Protein AF-A0A2G5TVD7-F1 (afdb_monomer)

Mean predicted aligned error: 12.91 Å

InterPro domains:
  IPR035940 CAP superfamily [G3DSA:3.40.33.10] (16-230)
  IPR035940 CAP superfamily [SSF55797] (19-91)

Organism: NCBI:txid1611254

Structure (mmCIF, N/CA/C/O backbone):
data_AF-A0A2G5TVD7-F1
#
_entry.id   AF-A0A2G5TVD7-F1
#
loop_
_atom_site.group_PDB
_atom_site.id
_atom_site.type_symbol
_atom_site.label_atom_id
_atom_site.label_alt_id
_atom_site.label_comp_id
_atom_site.label_asym_id
_atom_site.label_entity_id
_atom_site.label_seq_id
_atom_site.pdbx_PDB_ins_code
_atom_site.Cartn_x
_atom_site.Cartn_y
_atom_site.Cartn_z
_atom_site.occupancy
_atom_site.B_iso_or_equiv
_atom_site.auth_seq_id
_atom_site.auth_comp_id
_atom_site.auth_asym_id
_atom_site.auth_atom_id
_atom_site.pdbx_PDB_model_num
ATOM 1 N N . MET A 1 1 ? -42.662 20.970 8.220 1.00 33.78 1 MET A N 1
ATOM 2 C CA . MET A 1 1 ? -41.350 21.558 8.566 1.00 33.78 1 MET A CA 1
ATOM 3 C C . MET A 1 1 ? -40.420 21.329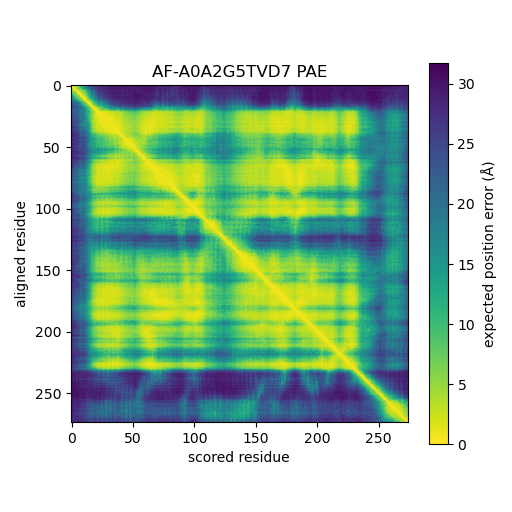 7.380 1.00 33.78 1 MET A C 1
ATOM 5 O O . MET A 1 1 ? -40.056 20.192 7.122 1.00 33.78 1 MET A O 1
ATOM 9 N N . ARG A 1 2 ? -40.169 22.361 6.564 1.00 29.70 2 ARG A N 1
ATOM 10 C CA . ARG A 1 2 ? -39.278 22.286 5.393 1.00 29.70 2 ARG A CA 1
ATOM 11 C C . ARG A 1 2 ? -37.850 22.523 5.874 1.00 29.70 2 ARG A C 1
ATOM 13 O O . ARG A 1 2 ? -37.551 23.614 6.343 1.00 29.70 2 ARG A O 1
ATOM 20 N N . ILE A 1 3 ? -37.000 21.508 5.783 1.00 30.31 3 ILE A N 1
ATOM 21 C CA . ILE A 1 3 ? -35.569 21.642 6.057 1.00 30.31 3 ILE A CA 1
ATOM 22 C C . ILE A 1 3 ? -34.947 22.283 4.812 1.00 30.31 3 ILE A C 1
ATOM 24 O O . ILE A 1 3 ? -35.007 21.719 3.720 1.00 30.31 3 ILE A O 1
ATOM 28 N N . HIS A 1 4 ? -34.442 23.508 4.954 1.00 24.72 4 HIS A N 1
ATOM 29 C CA . HIS A 1 4 ? -33.772 24.231 3.876 1.00 24.72 4 HIS A CA 1
ATOM 30 C C . HIS A 1 4 ? -32.417 23.573 3.543 1.00 24.72 4 HIS A C 1
ATOM 32 O O . HIS A 1 4 ? -31.628 23.337 4.459 1.00 24.72 4 HIS A O 1
ATOM 38 N N . PRO A 1 5 ? -32.089 23.359 2.255 1.00 32.50 5 PRO A N 1
ATOM 39 C CA . PRO A 1 5 ? -30.833 22.735 1.816 1.00 32.50 5 PRO A CA 1
ATOM 40 C C . PRO A 1 5 ? -29.574 23.596 2.047 1.00 32.50 5 PRO A C 1
ATOM 42 O O . PRO A 1 5 ? -28.478 23.187 1.683 1.00 32.50 5 PRO A O 1
ATOM 45 N N . LEU A 1 6 ? -29.697 24.767 2.681 1.00 25.88 6 LEU A N 1
ATOM 46 C CA . LEU A 1 6 ? -28.565 25.644 2.993 1.00 25.88 6 LEU A CA 1
ATOM 47 C C . LEU A 1 6 ? -27.854 25.294 4.316 1.00 25.88 6 LEU A C 1
ATOM 49 O O . LEU A 1 6 ? -26.765 25.798 4.569 1.00 25.88 6 LEU A O 1
ATOM 53 N N . LEU A 1 7 ? -28.438 24.431 5.159 1.00 25.27 7 LEU A N 1
ATOM 54 C CA . LEU A 1 7 ? -27.865 24.081 6.468 1.00 25.27 7 LEU A CA 1
ATOM 55 C C . LEU A 1 7 ? -26.845 22.922 6.420 1.00 25.27 7 LEU A C 1
ATOM 57 O O . LEU A 1 7 ? -26.323 22.530 7.459 1.00 25.27 7 LEU A O 1
ATOM 61 N N . LEU A 1 8 ? -26.541 22.376 5.235 1.00 29.98 8 LEU A N 1
ATOM 62 C CA . LEU A 1 8 ? -25.556 21.294 5.069 1.00 29.98 8 LEU A CA 1
ATOM 63 C C . LEU A 1 8 ? -24.105 21.803 4.928 1.00 29.98 8 LEU A C 1
ATOM 65 O O . LEU A 1 8 ? -23.173 21.009 4.903 1.00 29.98 8 LEU A O 1
ATOM 69 N N . LEU A 1 9 ? -23.899 23.121 4.838 1.00 25.67 9 LEU A N 1
ATOM 70 C CA . LEU A 1 9 ? -22.603 23.726 4.493 1.00 25.67 9 LEU A CA 1
ATOM 71 C C . LEU A 1 9 ? -21.808 24.290 5.683 1.00 25.67 9 LEU A C 1
ATOM 73 O O . LEU A 1 9 ? -20.702 24.779 5.485 1.00 25.67 9 LEU A O 1
ATOM 77 N N . VAL A 1 10 ? -22.322 24.216 6.918 1.00 26.25 10 VAL A N 1
ATOM 78 C CA . VAL A 1 10 ? -21.746 24.963 8.063 1.00 26.25 10 VAL A CA 1
ATOM 79 C C . VAL A 1 10 ? -21.056 24.075 9.119 1.00 26.25 10 VAL A C 1
ATOM 81 O O . VAL A 1 10 ? -20.583 24.582 10.127 1.00 26.25 10 VAL A O 1
ATOM 84 N N . VAL A 1 11 ? -20.900 22.761 8.897 1.00 28.75 11 VAL A N 1
ATOM 85 C CA . VAL A 1 11 ? -20.217 21.869 9.876 1.00 28.75 11 VAL A CA 1
ATOM 86 C C . VAL A 1 11 ? -18.870 21.311 9.388 1.00 28.75 11 VAL A C 1
ATOM 88 O O . VAL A 1 11 ? -18.137 20.709 10.164 1.00 28.75 11 VAL A O 1
ATOM 91 N N . ILE A 1 12 ? -18.453 21.566 8.146 1.00 32.84 12 ILE A N 1
ATOM 92 C CA . ILE A 1 12 ? -17.180 21.036 7.622 1.00 32.84 12 ILE A CA 1
ATOM 93 C C . ILE A 1 12 ? -16.174 22.179 7.461 1.00 32.84 12 ILE A C 1
ATOM 95 O O . ILE A 1 12 ? -15.835 22.603 6.364 1.00 32.84 12 ILE A O 1
ATOM 99 N N . GLY A 1 13 ? -15.714 22.692 8.603 1.00 24.73 13 GLY A N 1
ATOM 100 C CA . GLY A 1 13 ? -14.531 23.552 8.718 1.00 24.73 13 GLY A CA 1
ATOM 101 C C . GLY A 1 13 ? -13.225 22.760 8.871 1.00 24.73 13 GLY A C 1
ATOM 102 O O . GLY A 1 13 ? -12.229 23.307 9.330 1.00 24.73 13 GLY A O 1
ATOM 103 N N . VAL A 1 14 ? -13.224 21.469 8.530 1.00 33.28 14 VAL A N 1
ATOM 104 C CA . VAL A 1 14 ? -11.998 20.692 8.311 1.00 33.28 14 VAL A CA 1
ATOM 105 C C . VAL A 1 14 ? -11.549 21.025 6.893 1.00 33.28 14 VAL A C 1
ATOM 107 O O . VAL A 1 14 ? -12.369 20.912 5.984 1.00 33.28 14 VAL A O 1
ATOM 110 N N . LYS A 1 15 ? -10.300 21.475 6.695 1.00 32.69 15 LYS A N 1
ATOM 111 C CA . LYS A 1 15 ? -9.706 21.737 5.367 1.00 32.69 15 LYS A CA 1
ATOM 112 C C . LYS A 1 15 ? -10.111 20.613 4.402 1.00 32.69 15 LYS A C 1
ATOM 114 O O . LYS A 1 15 ? -9.568 19.515 4.453 1.00 32.69 15 LYS A O 1
ATOM 119 N N . SER A 1 16 ? -11.075 20.897 3.530 1.00 35.78 16 SER A N 1
ATOM 120 C CA . SER A 1 16 ? -11.741 19.918 2.665 1.00 35.78 16 SER A CA 1
ATOM 121 C C . SER A 1 16 ? -10.812 19.282 1.630 1.00 35.78 16 SER A C 1
ATOM 123 O O . SER A 1 16 ? -11.157 18.258 1.051 1.00 35.78 16 SER A O 1
ATOM 125 N N . LYS A 1 17 ? -9.615 19.848 1.446 1.00 40.03 17 LYS A N 1
ATOM 126 C CA . LYS A 1 17 ? -8.573 19.341 0.552 1.00 40.03 17 LYS A CA 1
ATOM 127 C C . LYS A 1 17 ? -8.239 17.861 0.827 1.00 40.03 17 LYS A C 1
ATOM 129 O O . LYS A 1 17 ? -8.256 17.060 -0.092 1.00 40.03 17 LYS A O 1
ATOM 134 N N . GLY A 1 18 ? -8.111 17.464 2.098 1.00 50.69 18 GLY A N 1
ATOM 135 C CA . GLY A 1 18 ? -7.733 16.087 2.460 1.00 50.69 18 GLY A CA 1
ATOM 136 C C . GLY A 1 18 ? -8.806 15.010 2.236 1.00 50.69 18 GLY A C 1
ATOM 137 O O . GLY A 1 18 ? -8.469 13.836 2.150 1.00 50.69 18 GLY A O 1
ATOM 138 N N . LEU A 1 19 ? -10.097 15.364 2.137 1.00 52.97 19 LEU A N 1
ATOM 139 C CA . LEU A 1 19 ? -11.161 14.376 1.880 1.00 52.97 19 LEU A CA 1
ATOM 140 C C . LEU A 1 19 ? -11.381 14.155 0.375 1.00 52.97 19 LEU A C 1
ATOM 142 O O . LEU A 1 19 ? -11.698 13.043 -0.037 1.00 52.97 19 LEU A O 1
ATOM 146 N N . PHE A 1 20 ? -11.213 15.206 -0.436 1.00 58.69 20 PHE A N 1
ATOM 147 C CA . PHE A 1 20 ? -11.371 15.129 -1.891 1.00 58.69 20 PHE A CA 1
ATOM 148 C C . PHE A 1 20 ? -10.148 14.515 -2.585 1.00 58.69 20 PHE A C 1
ATOM 150 O O . PHE A 1 20 ? -10.324 13.795 -3.566 1.00 58.69 20 PHE A O 1
ATOM 157 N N . ASP A 1 21 ? -8.949 14.711 -2.030 1.00 73.25 21 ASP A N 1
ATOM 158 C CA . ASP A 1 21 ? -7.704 14.146 -2.567 1.00 73.25 21 ASP A CA 1
ATOM 159 C C . ASP A 1 21 ? -7.368 12.761 -1.973 1.00 73.25 21 ASP A C 1
ATOM 161 O O . ASP A 1 21 ? -6.491 12.068 -2.480 1.00 73.25 21 ASP A O 1
ATOM 165 N N . PHE A 1 22 ? -8.139 12.282 -0.982 1.00 78.31 22 PHE A N 1
ATOM 166 C CA . PHE A 1 22 ? -7.887 11.031 -0.246 1.00 78.31 22 PHE A CA 1
ATOM 167 C C . PHE A 1 22 ? -7.595 9.824 -1.146 1.00 78.31 22 PHE A C 1
ATOM 169 O O . PHE A 1 22 ? -6.710 9.021 -0.851 1.00 78.31 22 PHE A O 1
ATOM 176 N N . LYS A 1 23 ? -8.361 9.662 -2.230 1.00 84.69 23 LYS A N 1
ATOM 177 C CA . LYS A 1 23 ? -8.178 8.555 -3.175 1.00 84.69 23 LYS A CA 1
ATOM 178 C C . LYS A 1 23 ? -6.801 8.617 -3.835 1.00 84.69 23 LYS A C 1
ATOM 180 O O . LYS A 1 23 ? -6.122 7.595 -3.912 1.00 84.69 23 LYS A O 1
ATOM 185 N N . THR A 1 24 ? -6.427 9.797 -4.315 1.00 84.06 24 THR A N 1
ATOM 186 C CA . THR A 1 24 ? -5.141 10.048 -4.967 1.00 84.06 24 THR A CA 1
ATOM 187 C C . THR A 1 24 ? -4.013 9.857 -3.962 1.00 84.06 24 THR A C 1
ATOM 189 O O . THR A 1 24 ? -3.157 9.009 -4.183 1.00 84.06 24 THR A O 1
ATOM 192 N N . ASP A 1 25 ? -4.107 10.494 -2.794 1.00 81.25 25 ASP A N 1
ATOM 193 C CA . ASP A 1 25 ? -3.101 10.403 -1.733 1.00 81.25 25 ASP A CA 1
ATOM 194 C C . ASP A 1 25 ? -2.901 8.958 -1.259 1.00 81.25 25 ASP A C 1
ATOM 196 O O . ASP A 1 25 ? -1.780 8.482 -1.096 1.00 81.25 25 ASP A O 1
ATOM 200 N N . THR A 1 26 ? -3.986 8.206 -1.063 1.00 84.06 26 THR A N 1
ATOM 201 C CA . THR A 1 26 ? -3.912 6.797 -0.649 1.00 84.06 26 THR A CA 1
ATOM 202 C C . THR A 1 26 ? -3.206 5.946 -1.700 1.00 84.06 26 THR A C 1
ATOM 204 O O . THR A 1 26 ? -2.349 5.128 -1.357 1.00 84.06 26 THR A O 1
ATOM 207 N N . LEU A 1 27 ? -3.542 6.130 -2.980 1.00 88.62 27 LEU A N 1
ATOM 208 C CA . LEU A 1 27 ? -2.874 5.420 -4.069 1.00 88.62 27 LEU A CA 1
ATOM 209 C C . LEU A 1 27 ? -1.402 5.805 -4.169 1.00 88.62 27 LEU A C 1
ATOM 211 O O . LEU A 1 27 ? -0.572 4.916 -4.341 1.00 88.62 27 LEU A O 1
ATOM 215 N N . ASP A 1 28 ? -1.073 7.086 -4.045 1.00 86.12 28 ASP A N 1
ATOM 216 C CA . ASP A 1 28 ? 0.299 7.577 -4.140 1.00 86.12 28 ASP A CA 1
ATOM 217 C C . ASP A 1 28 ? 1.157 7.064 -2.989 1.00 86.12 28 ASP A C 1
ATOM 219 O O . ASP A 1 28 ? 2.277 6.611 -3.219 1.00 86.12 28 ASP A O 1
ATOM 223 N N . ASN A 1 29 ? 0.606 7.002 -1.778 1.00 83.50 29 ASN A N 1
ATOM 224 C CA . ASN A 1 29 ? 1.285 6.438 -0.617 1.00 83.50 29 ASN A CA 1
ATOM 225 C C . ASN A 1 29 ? 1.593 4.946 -0.797 1.00 83.50 29 ASN A C 1
ATOM 227 O O . ASN A 1 29 ? 2.741 4.518 -0.640 1.00 83.50 29 ASN A O 1
ATOM 231 N N . PHE A 1 30 ? 0.598 4.137 -1.174 1.00 89.62 30 PHE A N 1
ATOM 232 C CA . PHE A 1 30 ? 0.833 2.708 -1.386 1.00 89.62 30 PHE A CA 1
ATOM 233 C C . PHE A 1 30 ? 1.728 2.439 -2.598 1.00 89.62 30 PHE A C 1
ATOM 235 O O . PHE A 1 30 ? 2.631 1.607 -2.513 1.00 89.62 30 PHE A O 1
ATOM 242 N N . ASN A 1 31 ? 1.532 3.146 -3.713 1.00 91.00 31 ASN A N 1
ATOM 243 C CA . ASN A 1 31 ? 2.376 2.992 -4.897 1.00 91.00 31 ASN A CA 1
ATOM 244 C C . ASN A 1 31 ? 3.802 3.496 -4.654 1.00 91.00 31 ASN A C 1
ATOM 246 O O . ASN A 1 31 ? 4.746 2.875 -5.130 1.00 91.00 31 ASN A O 1
ATOM 250 N N . GLY A 1 32 ? 3.985 4.556 -3.867 1.00 85.06 32 GLY A N 1
ATOM 251 C CA . GLY A 1 32 ? 5.292 5.018 -3.404 1.00 85.06 32 GLY A CA 1
ATOM 252 C C . GLY A 1 32 ? 6.006 3.949 -2.578 1.00 85.06 32 GLY A C 1
ATOM 253 O O . GLY A 1 32 ? 7.142 3.590 -2.882 1.00 85.06 32 GLY A O 1
ATOM 254 N N . GLY A 1 33 ? 5.315 3.350 -1.602 1.00 84.06 33 GLY A N 1
ATOM 255 C CA . GLY A 1 33 ? 5.849 2.222 -0.831 1.00 84.06 33 GLY A CA 1
ATOM 256 C C . GLY A 1 33 ? 6.215 1.016 -1.706 1.00 84.06 33 GLY A C 1
ATOM 257 O O . GLY A 1 33 ? 7.276 0.414 -1.533 1.00 84.06 33 GLY A O 1
ATOM 258 N N . ARG A 1 34 ? 5.375 0.692 -2.696 1.00 90.31 34 ARG A N 1
ATOM 259 C CA . ARG A 1 34 ? 5.633 -0.383 -3.666 1.00 90.31 34 ARG A CA 1
ATOM 260 C C . ARG A 1 34 ? 6.835 -0.082 -4.561 1.00 90.31 34 ARG A C 1
ATOM 262 O O . ARG A 1 34 ? 7.622 -0.996 -4.783 1.00 90.31 34 ARG A O 1
ATOM 269 N N . ARG A 1 35 ? 7.029 1.165 -5.012 1.00 89.06 35 ARG A N 1
ATOM 270 C CA . ARG A 1 35 ? 8.226 1.585 -5.772 1.00 89.06 35 ARG A CA 1
ATOM 271 C C . ARG A 1 35 ? 9.492 1.418 -4.957 1.00 89.06 35 ARG A C 1
ATOM 273 O O . ARG A 1 35 ? 10.420 0.779 -5.428 1.00 89.06 35 ARG A O 1
ATOM 280 N N . LEU A 1 36 ? 9.501 1.903 -3.714 1.00 85.25 36 LEU A N 1
ATOM 281 C CA . LEU A 1 36 ? 10.660 1.776 -2.821 1.00 85.25 36 LEU A CA 1
ATOM 282 C C . LEU A 1 36 ? 11.063 0.312 -2.576 1.00 85.25 36 LEU A C 1
ATOM 284 O O . LEU A 1 36 ? 12.249 0.007 -2.411 1.00 85.25 36 LEU A O 1
ATOM 288 N N . LEU A 1 37 ? 10.081 -0.594 -2.532 1.00 86.50 37 LEU A N 1
ATOM 289 C CA . LEU A 1 37 ? 10.318 -2.036 -2.459 1.00 86.50 37 LEU A CA 1
ATOM 290 C C . LEU A 1 37 ? 10.816 -2.615 -3.784 1.00 86.50 37 LEU A C 1
ATOM 292 O O . LEU A 1 37 ? 11.750 -3.418 -3.772 1.00 86.50 37 LEU A O 1
ATOM 296 N N . ALA A 1 38 ? 10.193 -2.233 -4.900 1.00 89.50 38 ALA A N 1
ATOM 297 C CA . ALA A 1 38 ? 10.540 -2.701 -6.235 1.00 89.50 38 ALA A CA 1
ATOM 298 C C . ALA A 1 38 ? 11.977 -2.320 -6.590 1.00 89.50 38 ALA A C 1
ATOM 300 O O . ALA A 1 38 ? 12.805 -3.215 -6.750 1.00 89.50 38 ALA A O 1
ATOM 301 N N . SER A 1 39 ? 12.305 -1.028 -6.551 1.00 87.25 39 SER A N 1
ATOM 302 C CA . SER A 1 39 ? 13.630 -0.478 -6.864 1.00 87.25 39 SER A CA 1
ATOM 303 C C . SER A 1 39 ? 14.756 -1.026 -5.977 1.00 87.25 39 SER A C 1
ATOM 305 O O . SER A 1 39 ? 15.936 -0.964 -6.318 1.00 87.25 39 SER A O 1
ATOM 307 N N . GLY A 1 40 ? 14.413 -1.554 -4.796 1.00 81.69 40 GLY A N 1
ATOM 308 C CA . GLY A 1 40 ? 15.380 -1.976 -3.791 1.00 81.69 40 GLY A CA 1
ATOM 309 C C . GLY A 1 40 ? 15.984 -0.816 -2.999 1.00 81.69 40 GLY A C 1
ATOM 310 O O . GLY A 1 40 ? 16.930 -1.045 -2.247 1.00 81.69 40 GLY A O 1
ATOM 311 N N . SER A 1 41 ? 15.435 0.403 -3.085 1.00 79.75 41 SER A N 1
ATOM 312 C CA . SER A 1 41 ? 15.899 1.559 -2.299 1.00 79.75 41 SER A CA 1
ATOM 313 C C . SER A 1 41 ? 15.909 1.283 -0.790 1.00 79.75 41 SER A C 1
ATOM 315 O O . SER A 1 41 ? 16.800 1.746 -0.076 1.00 79.75 41 SER A O 1
ATOM 317 N N . LEU A 1 42 ? 14.965 0.474 -0.291 1.00 72.69 42 LEU A N 1
ATOM 318 C CA . LEU A 1 42 ? 14.929 0.083 1.124 1.00 72.69 42 LEU A CA 1
ATOM 319 C C . LEU A 1 42 ? 16.111 -0.801 1.538 1.00 72.69 42 LEU A C 1
ATOM 321 O O . LEU A 1 42 ? 16.483 -0.804 2.712 1.00 72.69 42 LEU A O 1
ATOM 325 N N . ARG A 1 43 ? 16.746 -1.516 0.602 1.00 71.94 43 ARG A N 1
ATOM 326 C CA . ARG A 1 43 ? 17.852 -2.430 0.904 1.00 71.94 43 ARG A CA 1
ATOM 327 C C . ARG A 1 43 ? 19.027 -1.692 1.536 1.00 71.94 43 ARG A C 1
ATOM 329 O O . ARG A 1 43 ? 19.517 -2.139 2.569 1.00 71.94 43 ARG A O 1
ATOM 336 N N . THR A 1 44 ? 19.394 -0.530 0.999 1.00 68.94 44 THR A N 1
ATOM 337 C CA . THR A 1 44 ? 20.462 0.323 1.544 1.00 68.94 44 THR A CA 1
ATOM 338 C C . THR A 1 44 ? 20.198 0.693 3.002 1.00 68.94 44 THR A C 1
ATOM 340 O O . THR A 1 44 ? 21.082 0.569 3.848 1.00 68.94 44 THR A O 1
ATOM 343 N N . LEU A 1 45 ? 18.959 1.081 3.323 1.00 66.31 45 LEU A N 1
ATOM 344 C CA . LEU A 1 45 ? 18.560 1.398 4.693 1.00 66.31 45 LEU A CA 1
ATOM 345 C C . LEU A 1 45 ? 18.636 0.158 5.596 1.00 66.31 45 LEU A C 1
ATOM 347 O O . LEU A 1 45 ? 19.167 0.227 6.705 1.00 66.31 45 LEU A O 1
ATOM 351 N N . THR A 1 46 ? 18.155 -0.993 5.119 1.00 68.31 46 THR A N 1
ATOM 352 C CA . THR A 1 46 ? 18.213 -2.237 5.899 1.00 68.31 46 THR A CA 1
ATOM 353 C C . THR A 1 46 ? 19.629 -2.757 6.101 1.00 68.31 46 THR A C 1
ATOM 355 O O . THR A 1 46 ? 19.910 -3.326 7.151 1.00 68.31 46 THR A O 1
ATOM 358 N N . ASP A 1 47 ? 20.540 -2.532 5.154 1.00 70.56 47 ASP A N 1
ATOM 359 C CA . ASP A 1 47 ? 21.938 -2.938 5.273 1.00 70.56 47 ASP A CA 1
ATOM 360 C C . ASP A 1 47 ? 22.655 -2.108 6.350 1.00 70.56 47 ASP A C 1
ATOM 362 O O . ASP A 1 47 ? 23.370 -2.678 7.175 1.00 70.56 47 ASP A O 1
ATOM 366 N N . ILE A 1 48 ? 22.386 -0.797 6.430 1.00 69.38 48 ILE A N 1
ATOM 367 C CA . ILE A 1 48 ? 22.877 0.073 7.515 1.00 69.38 48 ILE A CA 1
ATOM 368 C C . ILE A 1 48 ? 22.336 -0.397 8.869 1.00 69.38 48 ILE A C 1
ATOM 370 O O . ILE A 1 48 ? 23.084 -0.575 9.830 1.00 69.38 48 ILE A O 1
ATOM 374 N N . LEU A 1 49 ? 21.031 -0.636 8.964 1.00 66.31 49 LEU A N 1
ATOM 375 C CA . LEU A 1 49 ? 20.418 -1.044 10.225 1.00 66.31 49 LEU A CA 1
ATOM 376 C C . LEU A 1 49 ? 20.846 -2.463 10.657 1.00 66.31 49 LEU A C 1
ATOM 378 O O . LEU A 1 49 ? 20.990 -2.728 11.853 1.00 66.31 49 LEU A O 1
ATOM 382 N N . ARG A 1 50 ? 21.131 -3.363 9.707 1.00 70.75 50 ARG A N 1
ATOM 383 C CA . ARG A 1 50 ? 21.702 -4.691 9.984 1.00 70.75 50 ARG A CA 1
ATOM 384 C C . ARG A 1 50 ? 23.124 -4.586 10.538 1.00 70.75 50 ARG A C 1
ATOM 386 O O . ARG A 1 50 ? 23.470 -5.349 11.438 1.00 70.75 50 ARG A O 1
ATOM 393 N N . GLN A 1 51 ? 23.933 -3.628 10.074 1.00 74.62 51 GLN A N 1
ATOM 394 C CA . GLN A 1 51 ? 25.249 -3.342 10.673 1.00 74.62 51 GLN A CA 1
ATOM 395 C C . GLN A 1 51 ? 25.124 -2.905 12.140 1.00 74.62 51 GLN A C 1
ATOM 397 O O . GLN A 1 51 ? 25.963 -3.262 12.965 1.00 74.62 51 GLN A O 1
ATOM 402 N N . LEU A 1 52 ? 24.030 -2.221 12.490 1.00 72.06 52 LEU A N 1
ATOM 403 C CA . LEU A 1 52 ? 23.671 -1.871 13.869 1.00 72.06 52 LEU A CA 1
ATOM 404 C C . LEU A 1 52 ? 23.044 -3.038 14.662 1.00 72.06 52 LEU A C 1
ATOM 406 O O . LEU A 1 52 ? 22.572 -2.837 15.778 1.00 72.06 52 LEU A O 1
ATOM 410 N N . LYS A 1 53 ? 23.073 -4.265 14.120 1.00 73.50 53 LYS A N 1
ATOM 411 C CA . LYS A 1 53 ? 22.547 -5.508 14.716 1.00 73.50 53 LYS A CA 1
ATOM 412 C C . LYS A 1 53 ? 21.039 -5.503 14.990 1.00 73.50 53 LYS A C 1
ATOM 414 O O . LYS A 1 53 ? 20.567 -6.304 15.797 1.00 73.50 53 LYS A O 1
ATOM 419 N N . PHE A 1 54 ? 20.269 -4.660 14.302 1.00 64.81 54 PHE A N 1
ATOM 420 C CA . PHE A 1 54 ? 18.814 -4.772 14.337 1.00 64.81 54 PHE A CA 1
ATOM 421 C C . PHE A 1 54 ? 18.355 -5.936 13.442 1.00 64.81 54 PHE A C 1
ATOM 423 O O . PHE A 1 54 ? 18.759 -6.001 12.275 1.00 64.81 54 PHE A O 1
ATOM 430 N N . PRO A 1 55 ? 17.528 -6.869 13.953 1.00 63.44 55 PRO A N 1
ATOM 431 C CA . PRO A 1 55 ? 16.972 -7.948 13.148 1.00 63.44 55 PRO A CA 1
ATOM 432 C C . PRO A 1 55 ? 15.931 -7.362 12.195 1.00 63.44 55 PRO A C 1
ATOM 434 O O . PRO A 1 55 ? 14.844 -6.968 12.613 1.00 63.44 55 PRO A O 1
ATOM 437 N N . ILE A 1 56 ? 16.285 -7.263 10.915 1.00 68.50 56 ILE A N 1
ATOM 438 C CA . ILE A 1 56 ? 15.423 -6.682 9.885 1.00 68.50 56 ILE A CA 1
ATOM 439 C C . ILE A 1 56 ? 15.234 -7.706 8.771 1.00 68.50 56 ILE A C 1
ATOM 441 O O . ILE A 1 56 ? 16.231 -8.282 8.312 1.00 68.50 56 ILE A O 1
ATOM 445 N N . PRO A 1 57 ? 13.982 -7.937 8.336 1.00 69.88 57 PRO A N 1
ATOM 446 C CA . PRO A 1 57 ? 13.688 -8.879 7.271 1.00 69.88 57 PRO A CA 1
ATOM 447 C C . PRO A 1 57 ? 14.394 -8.478 5.976 1.00 69.88 57 PRO A C 1
ATOM 449 O O . PRO A 1 57 ? 14.727 -7.315 5.737 1.00 69.88 57 PRO A O 1
ATOM 452 N N . LYS A 1 58 ? 14.633 -9.463 5.112 1.00 73.50 58 LYS A N 1
ATOM 453 C CA . LYS A 1 58 ? 15.159 -9.194 3.776 1.00 73.50 58 LYS A CA 1
ATOM 454 C C . LYS A 1 58 ? 14.080 -8.471 2.967 1.00 73.50 58 LYS A C 1
ATOM 456 O O . LYS A 1 58 ? 12.981 -8.997 2.798 1.00 73.50 58 LYS A O 1
ATOM 461 N N . VAL A 1 59 ? 14.406 -7.283 2.465 1.00 80.50 59 VAL A N 1
ATOM 462 C CA . VAL A 1 59 ? 13.502 -6.463 1.651 1.00 80.50 59 VAL A CA 1
ATOM 463 C C . VAL A 1 59 ? 14.118 -6.200 0.286 1.00 80.50 59 VAL A C 1
ATOM 465 O O . VAL A 1 59 ? 15.280 -5.806 0.206 1.00 80.50 59 VAL A O 1
ATOM 468 N N . GLY A 1 60 ? 13.327 -6.417 -0.765 1.00 77.94 60 GLY A N 1
ATOM 469 C CA . GLY A 1 60 ? 13.632 -6.044 -2.146 1.00 77.94 60 GLY A CA 1
ATOM 470 C C . GLY A 1 60 ? 14.996 -6.494 -2.720 1.00 77.94 60 GLY A C 1
ATOM 471 O O . GLY A 1 60 ? 15.768 -7.223 -2.086 1.00 77.94 60 GLY A O 1
ATOM 472 N N . PRO A 1 61 ? 15.314 -6.069 -3.956 1.00 88.88 61 PRO A N 1
ATOM 473 C CA . PRO A 1 61 ? 14.379 -5.490 -4.925 1.00 88.88 61 PRO A CA 1
ATOM 474 C C . PRO A 1 61 ? 13.270 -6.487 -5.293 1.00 88.88 61 PRO A C 1
ATOM 476 O O . PRO A 1 61 ? 13.491 -7.705 -5.303 1.00 88.88 61 PRO A O 1
ATOM 479 N N . ALA A 1 62 ? 12.064 -5.972 -5.516 1.00 90.12 62 ALA A N 1
ATOM 480 C CA . ALA A 1 62 ? 10.891 -6.768 -5.852 1.00 90.12 62 ALA A CA 1
ATOM 481 C C . ALA A 1 62 ? 10.647 -6.755 -7.365 1.00 90.12 62 ALA A C 1
ATOM 483 O O . ALA A 1 62 ? 10.396 -5.714 -7.964 1.00 90.12 62 ALA A O 1
ATOM 484 N N . SER A 1 63 ? 10.668 -7.934 -7.977 1.00 89.88 63 SER A N 1
ATOM 485 C CA . SER A 1 63 ? 10.300 -8.107 -9.380 1.00 89.88 63 SER A CA 1
ATOM 486 C C . SER A 1 63 ? 8.783 -8.087 -9.569 1.00 89.88 63 SER A C 1
ATOM 488 O O . SER A 1 63 ? 8.027 -8.596 -8.736 1.00 89.88 63 SER A O 1
ATOM 490 N N . ASN A 1 64 ? 8.356 -7.532 -10.705 1.00 90.25 64 ASN A N 1
ATOM 491 C CA . ASN A 1 64 ? 6.987 -7.600 -11.226 1.00 90.25 64 ASN A CA 1
ATOM 492 C C . ASN A 1 64 ? 5.902 -7.114 -10.246 1.00 90.25 64 ASN A C 1
ATOM 494 O O . ASN A 1 64 ? 4.807 -7.672 -10.164 1.00 90.25 64 ASN A O 1
ATOM 498 N N . MET A 1 65 ? 6.225 -6.072 -9.478 1.00 93.88 65 MET A N 1
ATOM 499 C CA . MET A 1 65 ? 5.307 -5.401 -8.563 1.00 93.88 65 MET A CA 1
ATOM 500 C C . MET A 1 65 ? 4.329 -4.540 -9.366 1.00 93.88 65 MET A C 1
ATOM 502 O O . MET A 1 65 ? 4.740 -3.566 -9.986 1.00 93.88 65 MET A O 1
ATOM 506 N N . TYR A 1 66 ? 3.032 -4.857 -9.360 1.00 94.19 66 TYR A N 1
ATOM 507 C CA . TYR A 1 66 ? 2.057 -4.028 -10.076 1.00 94.19 66 TYR A CA 1
ATOM 508 C C . TYR A 1 66 ? 1.804 -2.693 -9.378 1.00 94.19 66 TYR A C 1
ATOM 510 O O . TYR A 1 66 ? 1.833 -2.604 -8.154 1.00 94.19 66 TYR A O 1
ATOM 518 N N . LYS A 1 67 ? 1.470 -1.660 -10.138 1.00 94.12 67 LYS A N 1
ATOM 519 C CA . LYS A 1 67 ? 0.880 -0.433 -9.612 1.00 94.12 67 LYS A CA 1
ATOM 520 C C . LYS A 1 67 ? -0.556 -0.703 -9.173 1.00 94.12 67 LYS A C 1
ATOM 522 O O . LYS A 1 67 ? -1.332 -1.317 -9.905 1.00 94.12 67 LYS A O 1
ATOM 527 N N . LEU A 1 68 ? -0.918 -0.241 -7.980 1.00 94.25 68 LEU A N 1
ATOM 528 C CA . LEU A 1 68 ? -2.299 -0.248 -7.521 1.00 94.25 68 LEU A CA 1
ATOM 529 C C . LEU A 1 68 ? -3.112 0.773 -8.321 1.00 94.25 68 LEU A C 1
ATOM 531 O O . LEU A 1 68 ? -2.731 1.942 -8.425 1.00 94.25 68 LEU A O 1
ATOM 535 N N . LYS A 1 69 ? -4.261 0.329 -8.824 1.00 93.44 69 LYS A N 1
ATOM 536 C CA . LYS A 1 69 ? -5.352 1.155 -9.333 1.00 93.44 69 LYS A CA 1
ATOM 537 C C . LYS A 1 69 ? -6.527 1.117 -8.360 1.00 93.44 69 LYS A C 1
ATOM 539 O O . LYS A 1 69 ? -6.727 0.158 -7.612 1.00 93.44 69 LYS A O 1
ATOM 544 N N . TRP A 1 70 ? -7.323 2.177 -8.386 1.00 93.19 70 TRP A N 1
ATOM 545 C CA . TRP A 1 70 ? -8.518 2.263 -7.558 1.00 93.19 70 TRP A CA 1
ATOM 546 C C . TRP A 1 70 ? -9.671 1.452 -8.144 1.00 93.19 70 TRP A C 1
ATOM 548 O O . TRP A 1 70 ? -9.986 1.599 -9.324 1.00 93.19 70 TRP A O 1
ATOM 558 N N . SER A 1 71 ? -10.354 0.680 -7.305 1.00 93.44 71 SER A N 1
ATOM 559 C CA . SER A 1 71 ? -11.524 -0.112 -7.678 1.00 93.44 71 SER A CA 1
ATOM 560 C C . SER A 1 71 ? -12.771 0.413 -6.971 1.00 93.44 71 SER A C 1
ATOM 562 O O . SER A 1 71 ? -12.922 0.278 -5.755 1.00 93.44 71 SER A O 1
ATOM 564 N N . ALA A 1 72 ? -13.698 0.985 -7.746 1.00 91.31 72 ALA A N 1
ATOM 565 C CA . ALA A 1 72 ? -14.983 1.472 -7.233 1.00 91.31 72 ALA A CA 1
ATOM 566 C C . ALA A 1 72 ? -15.823 0.336 -6.614 1.00 91.31 72 ALA A C 1
ATOM 568 O O . ALA A 1 72 ? -16.565 0.539 -5.655 1.00 91.31 72 ALA A O 1
ATOM 569 N N . LYS A 1 73 ? -15.663 -0.891 -7.126 1.00 92.62 73 LYS A N 1
ATOM 570 C CA . LYS A 1 73 ? -16.284 -2.100 -6.575 1.00 92.62 73 LYS A CA 1
ATOM 571 C C . LYS A 1 73 ? -15.783 -2.393 -5.159 1.00 92.62 73 LYS A C 1
ATOM 573 O O . LYS A 1 73 ? -16.593 -2.650 -4.269 1.00 92.62 73 LYS A O 1
ATOM 578 N N . LEU A 1 74 ? -14.468 -2.338 -4.939 1.00 95.06 74 LEU A N 1
ATOM 579 C CA . LEU A 1 74 ? -13.872 -2.553 -3.615 1.00 95.06 74 LEU A CA 1
ATOM 580 C C . LEU A 1 74 ? -14.180 -1.396 -2.656 1.00 95.06 74 LEU A C 1
ATOM 582 O O . LEU A 1 74 ? -14.453 -1.637 -1.484 1.00 95.06 74 LEU A O 1
ATOM 586 N N . GLU A 1 75 ? -14.227 -0.159 -3.152 1.00 93.50 75 GLU A N 1
ATOM 587 C CA . GLU A 1 75 ? -14.668 1.008 -2.379 1.00 93.50 75 GLU A CA 1
ATOM 588 C C . GLU A 1 75 ? -16.115 0.850 -1.899 1.00 93.50 75 GLU A C 1
ATOM 590 O O . GLU A 1 75 ? -16.409 1.078 -0.727 1.00 93.50 75 GLU A O 1
ATOM 595 N N . HIS A 1 76 ? -17.021 0.383 -2.760 1.00 92.56 76 HIS A N 1
ATOM 596 C CA . HIS A 1 76 ? -18.394 0.106 -2.350 1.00 92.56 76 HIS A CA 1
ATOM 597 C C . HIS A 1 76 ? -18.458 -0.979 -1.262 1.00 92.56 76 HIS A C 1
ATOM 599 O O . HIS A 1 76 ? -19.200 -0.840 -0.291 1.00 92.56 76 HIS A O 1
ATOM 605 N N . LYS A 1 77 ? -17.640 -2.036 -1.365 1.00 94.06 77 LYS A N 1
ATOM 606 C CA . LYS A 1 77 ? -17.522 -3.055 -0.304 1.00 94.06 77 LYS A CA 1
ATOM 607 C C . LYS A 1 77 ? -16.979 -2.462 1.000 1.00 94.06 77 LYS A C 1
ATOM 609 O O . LYS A 1 77 ? -17.487 -2.792 2.072 1.00 94.06 77 LYS A O 1
ATOM 614 N N . ALA A 1 78 ? -16.012 -1.547 0.913 1.00 93.94 78 ALA A N 1
ATOM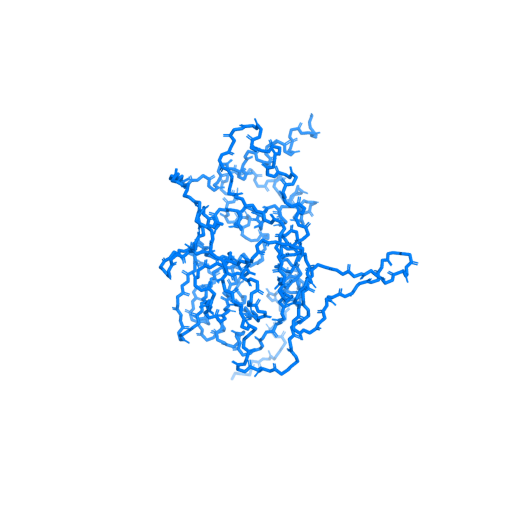 615 C CA . ALA A 1 78 ? -15.496 -0.792 2.053 1.00 93.94 78 ALA A CA 1
ATOM 616 C C . ALA A 1 78 ? -16.580 0.051 2.728 1.00 93.94 78 ALA A C 1
ATOM 618 O O . ALA A 1 78 ? -16.694 0.043 3.956 1.00 93.94 78 ALA A O 1
ATOM 619 N N . PHE A 1 79 ? -17.409 0.721 1.928 1.00 93.75 79 PHE A N 1
ATOM 620 C CA . PHE A 1 79 ? -18.546 1.496 2.401 1.00 93.75 79 PHE A CA 1
ATOM 621 C C . PHE A 1 79 ? -19.558 0.615 3.140 1.00 93.75 79 PHE A C 1
ATOM 623 O O . PHE A 1 79 ? -19.850 0.888 4.299 1.00 93.75 79 PHE A O 1
ATOM 630 N N . VAL A 1 80 ? -20.024 -0.479 2.528 1.00 94.31 80 VAL A N 1
ATOM 631 C CA . VAL A 1 80 ? -21.017 -1.386 3.138 1.00 94.31 80 VAL A CA 1
ATOM 632 C C . VAL A 1 80 ? -20.513 -1.971 4.461 1.00 94.31 80 VAL A C 1
ATOM 634 O O . VAL A 1 80 ? -21.260 -2.076 5.430 1.00 94.31 80 VAL A O 1
ATOM 637 N N . TYR A 1 81 ? -19.228 -2.318 4.543 1.00 92.12 81 TYR A N 1
ATOM 638 C CA . TYR A 1 81 ? -18.638 -2.808 5.788 1.00 92.12 81 TYR A CA 1
ATOM 639 C C . TYR A 1 81 ? -18.501 -1.711 6.859 1.00 92.12 81 TYR A C 1
ATOM 641 O O . TYR A 1 81 ? -18.633 -1.973 8.058 1.00 92.12 81 TYR A O 1
ATOM 649 N N . GLY A 1 82 ? -18.173 -0.487 6.441 1.00 89.75 82 GLY A N 1
ATOM 650 C CA . GLY A 1 82 ? -17.810 0.615 7.327 1.00 89.75 82 GLY A CA 1
ATOM 651 C C . GLY A 1 82 ? -18.945 1.557 7.708 1.00 89.75 82 GLY A C 1
ATOM 652 O O . GLY A 1 82 ? -18.796 2.295 8.681 1.00 89.75 82 GLY A O 1
ATOM 653 N N . GLU A 1 83 ? -20.063 1.581 6.983 1.00 90.69 83 GLU A N 1
ATOM 654 C CA . GLU A 1 83 ? -21.109 2.600 7.148 1.00 90.69 83 GLU A CA 1
ATOM 655 C C . GLU A 1 83 ? -21.652 2.636 8.583 1.00 90.69 83 GLU A C 1
ATOM 657 O O . GLU A 1 83 ? -21.666 3.705 9.196 1.00 90.69 83 GLU A O 1
ATOM 662 N N . ASN A 1 84 ? -21.932 1.463 9.157 1.00 86.88 84 ASN A N 1
ATOM 663 C CA . ASN A 1 84 ? -22.521 1.289 10.487 1.00 86.88 84 ASN A CA 1
ATOM 664 C C . ASN A 1 84 ? -21.477 1.209 11.613 1.00 86.88 84 ASN A C 1
ATOM 666 O O . ASN A 1 84 ? -21.829 1.034 12.779 1.00 86.88 84 ASN A O 1
ATOM 670 N N . LYS A 1 85 ? -20.184 1.323 11.287 1.00 87.44 85 LYS A N 1
ATOM 671 C CA . LYS A 1 85 ? -19.110 1.337 12.283 1.00 87.44 85 LYS A CA 1
ATOM 672 C C . LYS A 1 85 ? -18.889 2.740 12.833 1.00 87.44 85 LYS A C 1
ATOM 674 O O . LYS A 1 85 ? -19.058 3.739 12.132 1.00 87.44 85 LYS A O 1
ATOM 679 N N . SER A 1 86 ? -18.448 2.797 14.090 1.00 82.25 86 SER A N 1
ATOM 680 C CA . SER A 1 86 ? -18.061 4.049 14.745 1.00 82.25 86 SER A CA 1
ATOM 681 C C . SER A 1 86 ? -17.024 4.805 13.910 1.00 82.25 86 SER A C 1
ATOM 683 O O . SER A 1 86 ? -16.113 4.201 13.337 1.00 82.25 86 SER A O 1
ATOM 685 N N . SER A 1 87 ? -17.140 6.134 13.880 1.00 73.75 87 SER A N 1
ATOM 686 C CA . SER A 1 87 ? -16.117 7.023 13.317 1.00 73.75 87 SER A CA 1
ATOM 687 C C . SER A 1 87 ? -14.879 7.141 14.208 1.00 73.75 87 SER A C 1
ATOM 689 O O . SER A 1 87 ? -13.880 7.682 13.750 1.00 73.75 87 SER A O 1
ATOM 691 N N . PHE A 1 88 ? -14.937 6.639 15.449 1.00 70.75 88 PHE A N 1
ATOM 692 C CA . PHE A 1 88 ? -13.859 6.681 16.441 1.00 70.75 88 PHE A CA 1
ATOM 693 C C . PHE A 1 88 ? -13.654 5.315 17.124 1.00 70.75 88 PHE A C 1
ATOM 695 O O . PHE A 1 88 ? -13.817 5.219 18.340 1.00 70.75 88 PHE A O 1
ATOM 702 N N . PRO A 1 89 ? -13.329 4.243 16.384 1.00 74.44 89 PRO A N 1
ATOM 703 C CA . PRO A 1 89 ? -13.051 2.945 16.985 1.00 74.44 89 PRO A CA 1
ATOM 704 C C . PRO A 1 89 ? -11.682 2.945 17.676 1.00 74.44 89 PRO A C 1
ATOM 706 O O . PRO A 1 89 ? -10.893 3.897 17.547 1.00 74.44 89 PRO A O 1
ATOM 709 N N . ASP A 1 90 ? -11.390 1.850 18.370 1.00 69.06 90 ASP A N 1
ATOM 710 C CA . ASP A 1 90 ? -10.014 1.491 18.685 1.00 69.06 90 ASP A CA 1
ATOM 711 C C . ASP A 1 90 ? -9.267 1.218 17.372 1.00 69.06 90 ASP A C 1
ATOM 713 O O . ASP A 1 90 ? -9.779 0.566 16.456 1.00 69.06 90 ASP A O 1
ATOM 717 N N . LEU A 1 91 ? -8.090 1.831 17.239 1.00 70.56 91 LEU A N 1
ATOM 718 C CA . LEU A 1 91 ? -7.254 1.710 16.050 1.00 70.56 91 LEU A CA 1
ATOM 719 C C . LEU A 1 91 ? -6.428 0.437 16.187 1.00 70.56 91 LEU A C 1
ATOM 721 O O . LEU A 1 91 ? -5.431 0.410 16.906 1.00 70.56 91 LEU A O 1
ATOM 725 N N . GLU A 1 92 ? -6.871 -0.617 15.515 1.00 70.75 92 GLU A N 1
ATOM 726 C CA . GLU A 1 92 ? -6.225 -1.925 15.576 1.00 70.75 92 GLU A CA 1
ATOM 727 C C . GLU A 1 92 ? -5.162 -2.062 14.477 1.00 70.75 92 GLU A C 1
ATOM 729 O O . GLU A 1 92 ? -4.174 -2.758 14.680 1.00 70.75 92 GLU A O 1
ATOM 734 N N . PHE A 1 93 ? -5.317 -1.369 13.336 1.00 76.12 93 PHE A N 1
ATOM 735 C CA . PHE A 1 93 ? -4.414 -1.463 12.168 1.00 76.12 93 PHE A CA 1
ATOM 736 C C . PHE A 1 93 ? -4.189 -2.905 11.683 1.00 76.12 93 PHE A C 1
ATOM 738 O O . PHE A 1 93 ? -3.151 -3.242 11.116 1.00 76.12 93 PHE A O 1
ATOM 745 N N . GLN A 1 94 ? -5.201 -3.743 11.898 1.00 81.81 94 GLN A N 1
ATOM 746 C CA . GLN A 1 94 ? -5.211 -5.171 11.624 1.00 81.81 94 GLN A CA 1
ATOM 747 C C . GLN A 1 94 ? -5.894 -5.493 10.288 1.00 81.81 94 GLN A C 1
ATOM 749 O O . GLN A 1 94 ? -6.796 -4.768 9.853 1.00 81.81 94 GLN A O 1
ATOM 754 N N . SER A 1 95 ? -5.480 -6.589 9.644 1.00 88.12 95 SER A N 1
ATOM 755 C CA . SER A 1 95 ? -6.192 -7.186 8.514 1.00 88.12 95 SER A CA 1
ATOM 756 C C . SER A 1 95 ? -7.311 -8.115 8.996 1.00 88.12 95 SER A C 1
ATOM 758 O O . SER A 1 95 ? -7.268 -8.668 10.093 1.00 88.12 95 SER A O 1
ATOM 760 N N . PHE A 1 96 ? -8.345 -8.271 8.174 1.00 89.69 96 PHE A N 1
ATOM 761 C CA . PHE A 1 96 ? -9.505 -9.120 8.427 1.00 89.69 96 PHE A CA 1
ATOM 762 C C . PHE A 1 96 ? -10.086 -9.649 7.109 1.00 89.69 96 PHE A C 1
ATOM 764 O O . PHE A 1 96 ? -9.803 -9.128 6.031 1.00 89.69 96 PHE A O 1
ATOM 771 N N . LYS A 1 97 ? -10.919 -10.692 7.171 1.00 90.81 97 LYS A N 1
ATOM 772 C CA . LYS A 1 97 ? -11.629 -11.226 5.998 1.00 90.81 97 LYS A CA 1
ATOM 773 C C . LYS A 1 97 ? -13.085 -10.767 5.999 1.00 90.81 97 LYS A C 1
ATOM 775 O O . LYS A 1 97 ? -13.727 -10.742 7.048 1.00 90.81 97 LYS A O 1
ATOM 780 N N . TYR A 1 98 ? -13.619 -10.432 4.829 1.00 90.25 98 TYR A N 1
ATOM 781 C CA . TYR A 1 98 ? -15.035 -10.099 4.653 1.00 90.25 98 TYR A CA 1
ATOM 782 C C . TYR A 1 98 ? -15.460 -10.402 3.218 1.00 90.25 98 TYR A C 1
ATOM 784 O O . TYR A 1 98 ? -14.836 -9.909 2.286 1.00 90.25 98 TYR A O 1
ATOM 792 N N . ASP A 1 99 ? -16.503 -11.217 3.043 1.00 89.38 99 ASP A N 1
ATOM 793 C CA . ASP A 1 99 ? -17.069 -11.550 1.724 1.00 89.38 99 ASP A CA 1
ATOM 794 C C . ASP A 1 99 ? -16.021 -12.051 0.702 1.00 89.38 99 ASP A C 1
ATOM 796 O O . ASP A 1 99 ? -15.961 -11.609 -0.442 1.00 89.38 99 ASP A O 1
ATOM 800 N N . GLY A 1 100 ? -15.110 -12.925 1.151 1.00 87.06 100 GLY A N 1
ATOM 801 C CA . GLY A 1 100 ? -14.014 -13.448 0.322 1.00 87.06 100 GLY A CA 1
ATOM 802 C C . GLY A 1 100 ? -12.887 -12.449 0.016 1.00 87.06 100 GLY A C 1
ATOM 803 O O . GLY A 1 100 ? -11.908 -12.825 -0.623 1.00 87.06 100 GLY A O 1
ATOM 804 N N . LEU A 1 101 ? -12.989 -11.205 0.489 1.00 92.12 101 LEU A N 1
ATOM 805 C CA . LEU A 1 101 ? -11.979 -10.156 0.356 1.00 92.12 101 LEU A CA 1
ATOM 806 C C . LEU A 1 101 ? -11.110 -10.052 1.610 1.00 92.12 101 LEU A C 1
ATOM 808 O O . LEU A 1 101 ? -11.446 -10.565 2.684 1.00 92.12 101 LEU A O 1
ATOM 812 N N . VAL A 1 102 ? -9.997 -9.335 1.469 1.00 92.56 102 VAL A N 1
ATOM 813 C CA . VAL A 1 102 ? -9.119 -8.964 2.578 1.00 92.56 102 VAL A CA 1
ATOM 814 C C . VAL A 1 102 ? -9.267 -7.479 2.848 1.00 92.56 102 VAL A C 1
ATOM 816 O O . VAL A 1 102 ? -9.021 -6.660 1.964 1.00 92.56 102 VAL A O 1
ATOM 819 N N . GLY A 1 103 ? -9.706 -7.148 4.057 1.00 92.75 103 GLY A N 1
ATOM 820 C CA . GLY A 1 103 ? -9.840 -5.785 4.541 1.00 92.75 103 GLY A CA 1
ATOM 821 C C . GLY A 1 103 ? -8.747 -5.432 5.540 1.00 92.75 103 GLY A C 1
ATOM 822 O O . GLY A 1 103 ? -8.207 -6.316 6.199 1.00 92.75 103 GLY A O 1
ATOM 823 N N . PHE A 1 104 ? -8.432 -4.151 5.681 1.00 92.12 104 PHE A N 1
ATOM 824 C CA . PHE A 1 104 ? -7.566 -3.643 6.745 1.00 92.12 104 PHE A CA 1
ATOM 825 C C . PHE A 1 104 ? -7.893 -2.188 7.085 1.00 92.12 104 PHE A C 1
ATOM 827 O O . PHE A 1 104 ? -8.519 -1.471 6.299 1.00 92.12 104 PHE A O 1
ATOM 834 N N . GLN A 1 105 ? -7.475 -1.752 8.274 1.00 88.12 105 GLN A N 1
ATOM 835 C CA . GLN A 1 105 ? -7.549 -0.347 8.674 1.00 88.12 105 GLN A CA 1
ATOM 836 C C . GLN A 1 105 ? -6.304 0.419 8.211 1.00 88.12 105 GLN A C 1
ATOM 838 O O . GLN A 1 105 ? -5.174 -0.013 8.432 1.00 88.12 105 GLN A O 1
ATOM 843 N N . TRP A 1 106 ? -6.525 1.584 7.615 1.00 84.94 106 TRP A N 1
ATOM 844 C CA . TRP A 1 106 ? -5.508 2.546 7.204 1.00 84.94 106 TRP A CA 1
ATOM 845 C C . TRP A 1 106 ? -5.722 3.865 7.961 1.00 84.94 106 TRP A C 1
ATOM 847 O O . TRP A 1 106 ? -6.875 4.193 8.249 1.00 84.94 106 TRP A O 1
ATOM 857 N N . PRO A 1 107 ? -4.680 4.629 8.336 1.00 75.56 107 PRO A N 1
ATOM 858 C CA . PRO A 1 107 ? -4.879 5.954 8.916 1.00 75.56 107 PRO A CA 1
ATOM 859 C C . PRO A 1 107 ? -5.743 6.832 8.002 1.00 75.56 107 PRO A C 1
ATOM 861 O O . PRO A 1 107 ? -5.510 6.906 6.799 1.00 75.56 107 PRO A O 1
ATOM 864 N N . GLY A 1 108 ? -6.770 7.455 8.585 1.00 70.75 108 GLY A N 1
ATOM 865 C CA . GLY A 1 108 ? -7.647 8.400 7.892 1.00 70.75 108 GLY A CA 1
ATOM 866 C C . GLY A 1 108 ? -7.009 9.787 7.865 1.00 70.75 108 GLY A C 1
ATOM 867 O O . GLY A 1 108 ? -5.836 9.933 7.535 1.00 70.75 108 GLY A O 1
ATOM 868 N N . VAL A 1 109 ? -7.751 10.818 8.279 1.00 66.19 109 VAL A N 1
ATOM 869 C CA . VAL A 1 109 ? -7.195 12.176 8.391 1.00 66.19 109 VAL A CA 1
ATOM 870 C C . VAL A 1 109 ? -6.131 12.205 9.492 1.00 66.19 109 VAL A C 1
ATOM 872 O O . VAL A 1 109 ? -6.438 12.152 10.685 1.00 66.19 109 VAL A O 1
ATOM 875 N N . LEU A 1 110 ? -4.861 12.282 9.093 1.00 59.28 110 LEU A N 1
ATOM 876 C CA . LEU A 1 110 ? -3.730 12.007 9.976 1.00 59.28 110 LEU A CA 1
ATOM 877 C C . LEU A 1 110 ? -3.570 13.011 11.120 1.00 59.28 110 LEU A C 1
ATOM 879 O O . LEU A 1 110 ? -3.165 12.613 12.207 1.00 59.28 110 LEU A O 1
ATOM 883 N N . GLY A 1 111 ? -3.959 14.275 10.932 1.00 56.50 111 GLY A N 1
ATOM 884 C CA . GLY A 1 111 ? -3.977 15.266 12.015 1.00 56.50 111 GLY A CA 1
ATOM 885 C C . GLY A 1 111 ? -4.834 14.830 13.213 1.00 56.50 111 GLY A C 1
ATOM 886 O O . GLY A 1 111 ? -4.444 15.037 14.361 1.00 56.50 111 GLY A O 1
ATOM 887 N N . GLU A 1 112 ? -5.949 14.140 12.958 1.00 61.19 112 GLU A N 1
ATOM 888 C CA . GLU A 1 112 ? -6.824 13.592 14.004 1.00 61.19 112 GLU A CA 1
ATOM 889 C C . GLU A 1 112 ? -6.291 12.267 14.574 1.00 61.19 112 GLU A C 1
ATOM 891 O O . GLU A 1 112 ? -6.448 11.977 15.759 1.00 61.19 112 GLU A O 1
ATOM 896 N N . VAL A 1 113 ? -5.606 11.461 13.757 1.00 60.38 113 VAL A N 1
ATOM 897 C CA . VAL A 1 113 ? -4.936 10.233 14.223 1.00 60.38 113 VAL A CA 1
ATOM 898 C C . VAL A 1 113 ? -3.780 10.571 15.162 1.00 60.38 113 VAL A C 1
ATOM 900 O O . VAL A 1 113 ? -3.668 10.009 16.251 1.00 60.38 113 VAL A O 1
ATOM 903 N N . ILE A 1 114 ? -2.942 11.527 14.766 1.00 58.44 114 ILE A N 1
ATOM 904 C CA . ILE A 1 114 ? -1.804 12.006 15.543 1.00 58.44 114 ILE A CA 1
ATOM 905 C C . ILE A 1 114 ? -2.291 12.698 16.821 1.00 58.44 114 ILE A C 1
ATOM 907 O O . ILE A 1 114 ? -1.736 12.439 17.886 1.00 58.44 114 ILE A O 1
ATOM 911 N N . SER A 1 115 ? -3.348 13.519 16.766 1.00 59.09 115 SER A N 1
ATOM 912 C CA . SER A 1 115 ? -3.928 14.126 17.974 1.00 59.09 115 SER A CA 1
ATOM 913 C C . SER A 1 115 ? -4.465 13.066 18.945 1.00 59.09 115 SER A C 1
ATOM 915 O O . SER A 1 115 ? -4.239 13.175 20.149 1.00 59.09 115 SER A O 1
ATOM 917 N N . LYS A 1 116 ? -5.097 11.998 18.445 1.00 63.75 116 LYS A N 1
ATOM 918 C CA . LYS A 1 116 ? -5.617 10.902 19.275 1.00 63.75 116 LYS A CA 1
ATOM 919 C C . LYS A 1 116 ? -4.503 10.063 19.912 1.00 63.75 116 LYS A C 1
ATOM 921 O O . LYS A 1 116 ? -4.624 9.690 21.075 1.00 63.75 116 LYS A O 1
ATOM 926 N N . ILE A 1 117 ? -3.429 9.773 19.174 1.00 62.75 117 ILE A N 1
ATOM 927 C CA . ILE A 1 117 ? -2.318 8.926 19.647 1.00 62.75 117 ILE A CA 1
ATOM 928 C C . ILE A 1 117 ? -1.326 9.717 20.519 1.00 62.75 117 ILE A C 1
ATOM 930 O O . ILE A 1 117 ? -0.891 9.217 21.553 1.00 62.75 117 ILE A O 1
ATOM 934 N N . LEU A 1 118 ? -0.965 10.944 20.124 1.00 59.84 118 LEU A N 1
ATOM 935 C CA . LEU A 1 118 ? 0.086 11.751 20.765 1.00 59.84 118 LEU A CA 1
ATOM 936 C C . LEU A 1 118 ? -0.429 12.916 21.611 1.00 59.84 118 LEU A C 1
ATOM 938 O O . LEU A 1 118 ? 0.312 13.420 22.454 1.00 59.84 118 LEU A O 1
ATOM 942 N N . GLY A 1 119 ? -1.678 13.347 21.431 1.00 61.50 119 GLY A N 1
ATOM 943 C CA . GLY A 1 119 ? -2.280 14.420 22.228 1.00 61.50 119 GLY A CA 1
ATOM 944 C C . GLY A 1 119 ? -2.237 14.187 23.745 1.00 61.50 119 GLY A C 1
ATOM 945 O O . GLY A 1 119 ? -2.004 15.152 24.469 1.00 61.50 119 GLY A O 1
ATOM 946 N N . PRO A 1 120 ? -2.375 12.945 24.254 1.00 64.56 120 PRO A N 1
ATOM 947 C CA . PRO A 1 120 ? -2.193 12.660 25.680 1.00 64.56 120 PRO A CA 1
ATOM 948 C C . PRO A 1 120 ? -0.748 12.818 26.192 1.00 64.56 120 PRO A C 1
ATOM 950 O O . PRO A 1 120 ? -0.544 12.916 27.398 1.00 64.56 120 PRO A O 1
ATOM 953 N N . LEU A 1 121 ? 0.254 12.812 25.305 1.00 59.59 121 LEU A N 1
ATOM 954 C CA . LEU A 1 121 ? 1.684 12.771 25.645 1.00 59.59 121 LEU A CA 1
ATOM 955 C C . LEU A 1 121 ? 2.393 14.129 25.515 1.00 59.59 121 LEU A C 1
ATOM 957 O O . LEU A 1 121 ? 3.510 14.268 26.012 1.00 59.59 121 LEU A O 1
ATOM 961 N N . LEU A 1 122 ? 1.790 15.128 24.857 1.00 56.00 122 LEU A N 1
ATOM 962 C CA . LEU A 1 122 ? 2.456 16.393 24.517 1.00 56.00 122 LEU A CA 1
ATOM 963 C C . LEU A 1 122 ? 1.634 17.635 24.927 1.00 56.00 122 LEU A C 1
ATOM 965 O O . LEU A 1 122 ? 0.419 17.670 24.731 1.00 56.00 122 LEU A O 1
ATOM 969 N N . PRO A 1 123 ? 2.269 18.699 25.464 1.00 57.31 123 PRO A N 1
ATOM 970 C CA . PRO A 1 123 ? 1.569 19.906 25.907 1.00 57.31 123 PRO A CA 1
ATOM 971 C C . PRO A 1 123 ? 0.930 20.685 24.739 1.00 57.31 123 PRO A C 1
ATOM 973 O O . PRO A 1 123 ? 1.603 21.129 23.807 1.00 57.31 123 PRO A O 1
ATOM 976 N N . HIS A 1 124 ? -0.387 20.913 24.833 1.00 56.31 124 HIS A N 1
ATOM 977 C CA . HIS A 1 124 ? -1.267 21.396 23.754 1.00 56.31 124 HIS A CA 1
ATOM 978 C C . HIS A 1 124 ? -0.848 22.678 23.011 1.00 56.31 124 HIS A C 1
ATOM 980 O O . HIS A 1 124 ? -1.246 22.847 21.860 1.00 56.31 124 HIS A O 1
ATOM 986 N N . LYS A 1 125 ? -0.086 23.589 23.633 1.00 56.22 125 LYS A N 1
ATOM 987 C CA . LYS A 1 125 ? 0.289 24.875 23.010 1.00 56.22 125 LYS A CA 1
ATOM 988 C C . LYS A 1 125 ? 1.481 24.785 22.053 1.00 56.22 125 LYS A C 1
ATOM 990 O O . LYS A 1 125 ? 1.500 25.519 21.083 1.00 56.22 125 LYS A O 1
ATOM 995 N N . VAL A 1 126 ? 2.437 23.889 22.300 1.00 54.91 126 VAL A N 1
ATOM 996 C CA . VAL A 1 126 ? 3.612 23.689 21.422 1.00 54.91 126 VAL A CA 1
ATOM 997 C C . VAL A 1 126 ? 3.274 22.725 20.275 1.00 54.91 126 VAL A C 1
ATOM 999 O O . VAL A 1 126 ? 3.866 22.769 19.203 1.00 54.91 126 VAL A O 1
ATOM 1002 N N . PHE A 1 127 ? 2.271 21.872 20.492 1.00 56.72 127 PHE A N 1
ATOM 1003 C CA . PHE A 1 127 ? 1.889 20.795 19.589 1.00 56.72 127 PHE A CA 1
ATOM 1004 C C . PHE A 1 127 ? 1.295 21.274 18.257 1.00 56.72 127 PHE A C 1
ATOM 1006 O O . PHE A 1 127 ? 1.639 20.708 17.228 1.00 56.72 127 PHE A O 1
ATOM 1013 N N . ARG A 1 128 ? 0.432 22.303 18.248 1.00 53.91 128 ARG A N 1
ATOM 1014 C CA . ARG A 1 128 ? -0.255 22.742 17.014 1.00 53.91 128 ARG A CA 1
ATOM 1015 C C . ARG A 1 128 ? 0.681 23.428 16.018 1.00 53.91 128 ARG A C 1
ATOM 1017 O O . ARG A 1 128 ? 0.657 23.079 14.844 1.00 53.91 128 ARG A O 1
ATOM 1024 N N . ASP A 1 129 ? 1.533 24.329 16.499 1.00 57.84 129 ASP A N 1
ATOM 1025 C CA . ASP A 1 129 ? 2.406 25.131 15.631 1.00 57.84 129 ASP A CA 1
ATOM 1026 C C . ASP A 1 129 ? 3.522 24.283 14.994 1.00 57.84 129 ASP A C 1
ATOM 1028 O O . ASP A 1 129 ? 3.903 24.501 13.844 1.00 57.84 129 ASP A O 1
ATOM 1032 N N . ILE A 1 130 ? 4.010 23.268 15.720 1.00 56.03 130 ILE A N 1
ATOM 1033 C CA . ILE A 1 130 ? 4.988 22.306 15.198 1.00 56.03 130 ILE A CA 1
ATOM 1034 C C . ILE A 1 130 ? 4.306 21.293 14.269 1.00 56.03 130 ILE A C 1
ATOM 1036 O O . ILE A 1 130 ? 4.847 21.008 13.206 1.00 56.03 130 ILE A O 1
ATOM 1040 N N . LEU A 1 131 ? 3.115 20.769 14.596 1.00 55.75 131 LEU A N 1
ATOM 1041 C CA . LEU A 1 131 ? 2.456 19.794 13.716 1.00 55.75 131 LEU A CA 1
ATOM 1042 C C . LEU A 1 131 ? 2.218 20.363 12.319 1.00 55.75 131 LEU A C 1
ATOM 1044 O O . LEU A 1 131 ? 2.583 19.714 11.348 1.00 55.75 131 LEU A O 1
ATOM 1048 N N . ASP A 1 132 ? 1.670 21.572 12.204 1.00 56.53 132 ASP A N 1
ATOM 1049 C CA . ASP A 1 132 ? 1.289 22.131 10.900 1.00 56.53 132 ASP A CA 1
ATOM 1050 C C . ASP A 1 132 ? 2.475 22.259 9.927 1.00 56.53 132 ASP A C 1
ATOM 1052 O O . ASP A 1 132 ? 2.291 22.149 8.715 1.00 56.53 132 ASP A O 1
ATOM 1056 N N . SER A 1 133 ? 3.698 22.419 10.447 1.00 57.34 133 SER A N 1
ATOM 1057 C CA . SER A 1 133 ? 4.924 22.487 9.636 1.00 57.34 133 SER A CA 1
ATOM 1058 C C . SER A 1 133 ? 5.511 21.113 9.289 1.00 57.34 133 SER A C 1
ATOM 1060 O O . SER A 1 133 ? 6.274 20.996 8.333 1.00 57.34 133 SER A O 1
ATOM 1062 N N . PHE A 1 134 ? 5.168 20.070 10.050 1.00 58.88 134 PHE A N 1
ATOM 1063 C CA . PHE A 1 134 ? 5.767 18.736 9.943 1.00 58.88 134 PHE A CA 1
ATOM 1064 C C . PHE A 1 134 ? 4.763 17.624 9.614 1.00 58.88 134 PHE A C 1
ATOM 1066 O O . PHE A 1 134 ? 5.185 16.478 9.478 1.00 58.88 134 PHE A O 1
ATOM 1073 N N . ILE A 1 135 ? 3.470 17.929 9.446 1.00 62.00 135 ILE A N 1
ATOM 1074 C CA . ILE A 1 135 ? 2.406 16.946 9.183 1.00 62.00 135 ILE A CA 1
ATOM 1075 C C . ILE A 1 135 ? 2.787 16.027 8.020 1.00 62.00 135 ILE A C 1
ATOM 1077 O O . ILE A 1 135 ? 2.792 14.822 8.216 1.00 62.00 135 ILE A O 1
ATOM 1081 N N . ASN A 1 136 ? 3.247 16.556 6.884 1.00 58.53 136 ASN A N 1
ATOM 1082 C CA . ASN A 1 136 ? 3.583 15.727 5.715 1.00 58.53 136 ASN A CA 1
ATOM 1083 C C . ASN A 1 136 ? 4.764 14.759 5.977 1.00 58.53 136 ASN A C 1
ATOM 1085 O O . ASN A 1 136 ? 4.805 13.634 5.472 1.00 58.53 136 ASN A O 1
ATOM 1089 N N . ILE A 1 137 ? 5.739 15.184 6.791 1.00 62.84 137 ILE A N 1
ATOM 1090 C CA . ILE A 1 137 ? 6.897 14.357 7.176 1.00 62.84 137 ILE A CA 1
ATOM 1091 C C . ILE A 1 137 ? 6.465 13.292 8.190 1.00 62.84 137 ILE A C 1
ATOM 1093 O O . ILE A 1 137 ? 6.845 12.127 8.071 1.00 62.84 137 ILE A O 1
ATOM 1097 N N . LEU A 1 138 ? 5.647 13.678 9.171 1.00 62.69 138 LEU A N 1
ATOM 1098 C CA . LEU A 1 138 ? 5.078 12.773 10.168 1.00 6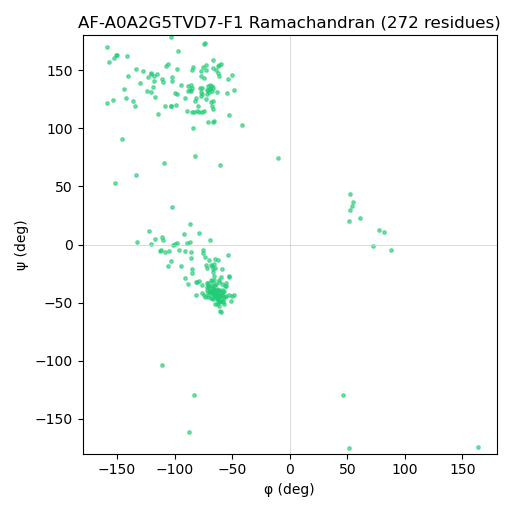2.69 138 LEU A CA 1
ATOM 1099 C C . LEU A 1 138 ? 4.132 11.753 9.530 1.00 62.69 138 LEU A C 1
ATOM 1101 O O . LEU A 1 138 ? 4.112 10.605 9.960 1.00 62.69 138 LEU A O 1
ATOM 1105 N N . GLU A 1 139 ? 3.400 12.148 8.491 1.00 62.81 139 GLU A N 1
ATOM 1106 C CA . GLU A 1 139 ? 2.554 11.287 7.670 1.00 62.81 139 GLU A CA 1
ATOM 1107 C C . GLU A 1 139 ? 3.377 10.185 7.018 1.00 62.81 139 GLU A C 1
ATOM 1109 O O . GLU A 1 139 ? 3.154 9.004 7.292 1.00 62.81 139 GLU A O 1
ATOM 1114 N N . SER A 1 140 ? 4.385 10.565 6.235 1.00 62.94 140 SER A N 1
ATOM 1115 C CA . SER A 1 140 ? 5.279 9.615 5.566 1.00 62.94 140 SER A CA 1
ATOM 1116 C C . SER A 1 140 ? 5.969 8.677 6.567 1.00 62.94 140 SER A C 1
ATOM 1118 O O . SER A 1 140 ? 6.085 7.471 6.334 1.00 62.94 140 SER A O 1
ATOM 1120 N N . LEU A 1 141 ? 6.383 9.210 7.723 1.00 65.56 141 LEU A N 1
ATOM 1121 C CA . LEU A 1 141 ? 7.020 8.439 8.788 1.00 65.56 141 LEU A CA 1
ATOM 1122 C C . LEU A 1 141 ? 6.053 7.452 9.459 1.00 65.56 141 LEU A C 1
ATOM 1124 O O . LEU A 1 141 ? 6.410 6.292 9.662 1.00 65.56 141 LEU A O 1
ATOM 1128 N N . LEU A 1 142 ? 4.835 7.884 9.794 1.00 69.25 142 LEU A N 1
ATOM 1129 C CA . LEU A 1 142 ? 3.823 7.025 10.410 1.00 69.25 142 LEU A CA 1
ATOM 1130 C C . LEU A 1 142 ? 3.441 5.881 9.470 1.00 69.25 142 LEU A C 1
ATOM 1132 O O . LEU A 1 142 ? 3.352 4.735 9.908 1.00 69.25 142 LEU A O 1
ATOM 1136 N N . MET A 1 143 ? 3.266 6.174 8.181 1.00 69.38 143 MET A N 1
ATOM 1137 C CA . MET A 1 143 ? 2.992 5.160 7.164 1.00 69.38 143 MET A CA 1
ATOM 1138 C C . MET A 1 143 ? 4.117 4.130 7.084 1.00 69.38 143 MET A C 1
ATOM 1140 O O . MET A 1 143 ? 3.854 2.928 7.152 1.00 69.38 143 MET A O 1
ATOM 1144 N N . ALA A 1 144 ? 5.371 4.586 7.010 1.00 69.44 144 ALA A N 1
ATOM 1145 C CA . ALA A 1 144 ? 6.530 3.701 6.989 1.00 69.44 144 ALA A CA 1
ATOM 1146 C C . ALA A 1 144 ? 6.582 2.799 8.232 1.00 69.44 144 ALA A C 1
ATOM 1148 O O . ALA A 1 144 ? 6.855 1.606 8.117 1.00 69.44 144 ALA A O 1
ATOM 1149 N N . ILE A 1 145 ? 6.264 3.339 9.413 1.00 69.69 145 ILE A N 1
ATOM 1150 C CA . ILE A 1 145 ? 6.232 2.579 10.667 1.00 69.69 145 ILE A CA 1
ATOM 1151 C C . ILE A 1 145 ? 5.101 1.547 10.665 1.00 69.69 145 ILE A C 1
ATOM 1153 O O . ILE A 1 145 ? 5.343 0.398 11.023 1.00 69.69 145 ILE A O 1
ATOM 1157 N N . ILE A 1 146 ? 3.887 1.912 10.246 1.00 73.75 146 ILE A N 1
ATOM 1158 C CA . ILE A 1 146 ? 2.747 0.981 10.187 1.00 73.75 146 ILE A CA 1
ATOM 1159 C C . ILE A 1 146 ? 3.041 -0.180 9.234 1.00 73.75 146 ILE A C 1
ATOM 1161 O O . ILE A 1 146 ? 2.769 -1.333 9.577 1.00 73.75 146 ILE A O 1
ATOM 1165 N N . LEU A 1 147 ? 3.622 0.106 8.066 1.00 75.44 147 LEU A N 1
ATOM 1166 C CA . LEU A 1 147 ? 4.026 -0.925 7.111 1.00 75.44 147 LEU A CA 1
ATOM 1167 C C . LEU A 1 147 ? 5.158 -1.791 7.671 1.00 75.44 147 LEU A C 1
ATOM 1169 O O . LEU A 1 147 ? 5.093 -3.009 7.566 1.00 75.44 147 LEU A O 1
ATOM 1173 N N . ALA A 1 148 ? 6.167 -1.194 8.312 1.00 72.62 148 ALA A N 1
ATOM 1174 C CA . ALA A 1 148 ? 7.292 -1.931 8.884 1.00 72.62 148 ALA A CA 1
ATOM 1175 C C . ALA A 1 148 ? 6.877 -2.847 10.047 1.00 72.62 148 ALA A C 1
ATOM 1177 O O . ALA A 1 148 ? 7.360 -3.972 10.144 1.00 72.62 148 ALA A O 1
ATOM 1178 N N . VAL A 1 149 ? 5.973 -2.389 10.919 1.00 73.31 149 VAL A N 1
ATOM 1179 C CA . VAL A 1 149 ? 5.480 -3.167 12.069 1.00 73.31 149 VAL A CA 1
ATOM 1180 C C . VAL A 1 149 ? 4.660 -4.371 11.619 1.00 73.31 149 VAL A C 1
ATOM 1182 O O . VAL A 1 149 ? 4.783 -5.442 12.208 1.00 73.31 149 VAL A O 1
ATOM 1185 N N . ASN A 1 150 ? 3.866 -4.211 10.560 1.00 79.50 150 ASN A N 1
ATOM 1186 C CA . ASN A 1 150 ? 3.067 -5.291 9.989 1.00 79.50 150 ASN A CA 1
ATOM 1187 C C . ASN A 1 150 ? 3.800 -6.054 8.872 1.00 79.50 150 ASN A C 1
ATOM 1189 O O . ASN A 1 150 ? 3.178 -6.834 8.148 1.00 79.50 150 ASN A O 1
ATOM 1193 N N . TYR A 1 151 ? 5.098 -5.808 8.661 1.00 80.88 151 TYR A N 1
ATOM 1194 C CA . TYR A 1 151 ? 5.860 -6.517 7.640 1.00 80.88 151 TYR A CA 1
ATOM 1195 C C . TYR A 1 151 ? 6.190 -7.939 8.125 1.00 80.88 151 TYR A C 1
ATOM 1197 O O . TYR A 1 151 ? 6.718 -8.100 9.231 1.00 80.88 151 TYR A O 1
ATOM 1205 N N . PRO A 1 152 ? 5.913 -8.988 7.329 1.00 80.75 152 PRO A N 1
ATOM 1206 C CA . PRO A 1 152 ? 6.172 -10.359 7.741 1.00 80.75 152 PRO A CA 1
ATOM 1207 C C . PRO A 1 152 ? 7.675 -10.622 7.862 1.00 80.75 152 PRO A C 1
ATOM 1209 O O . PRO A 1 152 ? 8.472 -10.229 7.010 1.00 80.75 152 PRO A O 1
ATOM 1212 N N . LYS A 1 153 ? 8.067 -11.315 8.933 1.00 74.69 153 LYS A N 1
ATOM 1213 C CA . LYS A 1 153 ? 9.473 -11.672 9.193 1.00 74.69 153 LYS A CA 1
ATOM 1214 C C . LYS A 1 153 ? 9.970 -12.741 8.231 1.00 74.69 153 LYS A C 1
ATOM 1216 O O . LYS A 1 153 ? 11.076 -12.624 7.709 1.00 74.69 153 LYS A O 1
ATOM 1221 N N . ASP A 1 154 ? 9.103 -13.711 7.970 1.00 75.62 154 ASP A N 1
ATOM 1222 C CA . ASP A 1 154 ? 9.364 -14.852 7.112 1.00 75.62 154 ASP A CA 1
ATOM 1223 C C . ASP A 1 154 ? 8.366 -14.890 5.955 1.00 75.62 154 ASP A C 1
ATOM 1225 O O . ASP A 1 154 ? 7.202 -14.504 6.088 1.00 75.62 154 ASP A O 1
ATOM 1229 N N . LEU A 1 155 ? 8.841 -15.376 4.811 1.00 77.94 155 LEU A N 1
ATOM 1230 C CA . LEU A 1 155 ? 8.019 -15.705 3.654 1.00 77.94 155 LEU A CA 1
ATOM 1231 C C . LEU A 1 155 ? 8.162 -17.210 3.369 1.00 77.94 155 LEU A C 1
ATOM 1233 O O . LEU A 1 155 ? 9.280 -17.731 3.443 1.00 77.94 155 LEU A O 1
ATOM 1237 N N . PRO A 1 156 ? 7.082 -17.918 2.994 1.00 84.00 156 PRO A N 1
ATOM 1238 C CA . PRO A 1 156 ? 5.729 -17.417 2.747 1.00 84.00 156 PRO A CA 1
ATOM 1239 C C . PRO A 1 156 ? 4.941 -17.123 4.032 1.00 84.00 156 PRO A C 1
ATOM 1241 O O . PRO A 1 156 ? 5.115 -17.786 5.049 1.00 84.00 156 PRO A O 1
ATOM 1244 N N . VAL A 1 157 ? 4.041 -16.144 3.959 1.00 84.94 157 VAL A N 1
ATOM 1245 C CA . VAL A 1 157 ? 3.100 -15.809 5.031 1.00 84.94 157 VAL A CA 1
ATOM 1246 C C . VAL A 1 157 ? 1.957 -16.829 5.073 1.00 84.94 157 VAL A C 1
ATOM 1248 O O . VAL A 1 157 ? 1.397 -17.161 4.029 1.00 84.94 157 VAL A O 1
ATOM 1251 N N . ALA A 1 158 ? 1.594 -17.307 6.265 1.00 80.75 158 ALA A N 1
ATOM 1252 C CA . ALA A 1 158 ? 0.414 -18.152 6.456 1.00 80.75 158 ALA A CA 1
ATOM 1253 C C . ALA A 1 158 ? -0.898 -17.348 6.336 1.00 80.75 158 ALA A C 1
ATOM 1255 O O . ALA A 1 158 ? -0.928 -16.140 6.567 1.00 80.75 158 ALA A O 1
ATOM 1256 N N . ASP A 1 159 ? -1.996 -18.018 5.978 1.00 72.25 159 ASP A N 1
ATOM 1257 C CA . ASP A 1 159 ? -3.279 -17.370 5.655 1.00 72.25 159 ASP A CA 1
ATOM 1258 C C . ASP A 1 159 ? -3.944 -16.633 6.835 1.00 72.25 159 ASP A C 1
ATOM 1260 O O . ASP A 1 159 ? -4.812 -15.780 6.621 1.00 72.25 159 ASP A O 1
ATOM 1264 N N . ASP A 1 160 ? -3.559 -16.973 8.065 1.00 73.31 160 ASP A N 1
ATOM 1265 C CA . ASP A 1 160 ? -4.081 -16.442 9.326 1.00 73.31 160 ASP A CA 1
ATOM 1266 C C . ASP A 1 160 ? -3.241 -15.295 9.910 1.00 73.31 160 ASP A C 1
ATOM 1268 O O . ASP A 1 160 ? -3.628 -14.691 10.913 1.00 73.31 160 ASP A O 1
ATOM 1272 N N . VAL A 1 161 ? -2.107 -14.962 9.288 1.00 82.38 161 VAL A N 1
ATOM 1273 C CA . VAL A 1 161 ? -1.239 -13.884 9.764 1.00 82.38 161 VAL A CA 1
ATOM 1274 C C . VAL A 1 161 ? -1.888 -12.531 9.513 1.00 82.38 161 VAL A C 1
ATOM 1276 O O . VAL A 1 161 ? -2.349 -12.208 8.417 1.00 82.38 161 VAL A O 1
ATOM 1279 N N . ASN A 1 162 ? -1.854 -11.699 10.547 1.00 84.31 162 ASN A N 1
ATOM 1280 C CA . ASN A 1 162 ? -2.284 -10.322 10.452 1.00 84.31 162 ASN A CA 1
ATOM 1281 C C . ASN A 1 162 ? -1.224 -9.477 9.743 1.00 84.31 162 ASN A C 1
ATOM 1283 O O . ASN A 1 162 ? -0.122 -9.292 10.257 1.00 84.31 162 ASN A O 1
ATOM 1287 N N . LEU A 1 163 ? -1.571 -8.967 8.568 1.00 86.75 163 LEU A N 1
ATOM 1288 C CA . LEU A 1 163 ? -0.686 -8.151 7.746 1.00 86.75 163 LEU A CA 1
ATOM 1289 C C . LEU A 1 163 ? -1.096 -6.678 7.728 1.00 86.75 163 LEU A C 1
ATOM 1291 O O . LEU A 1 163 ? -0.365 -5.864 7.174 1.00 86.75 163 LEU A O 1
ATOM 1295 N N . GLY A 1 164 ? -2.239 -6.308 8.311 1.00 88.94 164 GLY A N 1
ATOM 1296 C CA . GLY A 1 164 ? -2.720 -4.926 8.293 1.00 88.94 164 GLY A CA 1
ATOM 1297 C C . GLY A 1 164 ? -2.619 -4.290 6.902 1.00 88.94 164 GLY A C 1
ATOM 1298 O O . GLY A 1 164 ? -3.011 -4.880 5.895 1.00 88.94 164 GLY A O 1
ATOM 1299 N N . ALA A 1 165 ? -2.024 -3.100 6.840 1.00 88.31 165 ALA A N 1
ATOM 1300 C CA . ALA A 1 165 ? -1.783 -2.384 5.587 1.00 88.31 165 ALA A CA 1
ATOM 1301 C C . ALA A 1 165 ? -0.701 -3.013 4.683 1.00 88.31 165 ALA A C 1
ATOM 1303 O O . ALA A 1 165 ? -0.629 -2.683 3.500 1.00 88.31 165 ALA A O 1
ATOM 1304 N N . THR A 1 166 ? 0.111 -3.952 5.184 1.00 89.00 166 THR A N 1
ATOM 1305 C CA . THR A 1 166 ? 1.096 -4.700 4.380 1.00 89.00 166 THR A CA 1
ATOM 1306 C C . THR A 1 166 ? 0.433 -5.599 3.336 1.00 89.00 166 THR A C 1
ATOM 1308 O O . THR A 1 166 ? 1.066 -5.966 2.347 1.00 89.00 166 THR A O 1
ATOM 1311 N N . GLU A 1 167 ? -0.866 -5.888 3.466 1.00 9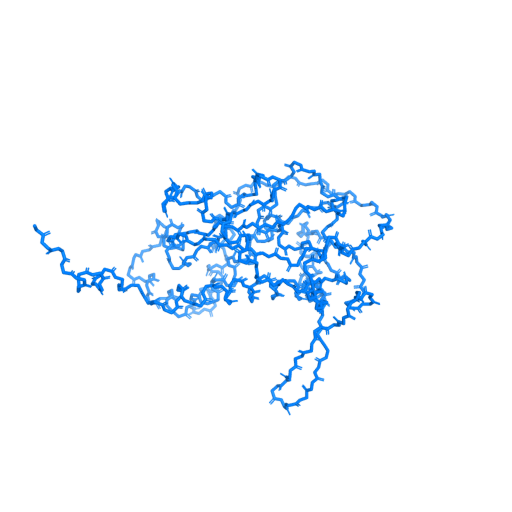1.25 167 GLU A N 1
ATOM 1312 C CA . GLU A 1 167 ? -1.669 -6.516 2.406 1.00 91.25 167 GLU A CA 1
ATOM 1313 C C . GLU A 1 167 ? -1.567 -5.759 1.064 1.00 91.25 167 GLU A C 1
ATOM 1315 O O . GLU A 1 167 ? -1.654 -6.366 -0.008 1.00 91.25 167 GLU A O 1
ATOM 1320 N N . ALA A 1 168 ? -1.312 -4.446 1.107 1.00 91.81 168 ALA A N 1
ATOM 1321 C CA . ALA A 1 168 ? -1.098 -3.610 -0.069 1.00 91.81 168 ALA A CA 1
ATOM 1322 C C . ALA A 1 168 ? 0.277 -3.788 -0.731 1.00 91.81 168 ALA A C 1
ATOM 1324 O O . ALA A 1 168 ? 0.505 -3.210 -1.790 1.00 91.81 168 ALA A O 1
ATOM 1325 N N . LEU A 1 169 ? 1.191 -4.582 -0.162 1.00 91.44 169 LEU A N 1
ATOM 1326 C CA . LEU A 1 169 ? 2.538 -4.829 -0.701 1.00 91.44 169 LEU A CA 1
ATOM 1327 C C . LEU A 1 169 ? 2.639 -6.138 -1.502 1.00 91.44 169 LEU A C 1
ATOM 1329 O O . LEU A 1 169 ? 3.708 -6.463 -2.016 1.00 91.44 169 LEU A O 1
ATOM 1333 N N . PHE A 1 170 ? 1.539 -6.887 -1.645 1.00 92.00 170 PHE A N 1
ATOM 1334 C CA . PHE A 1 170 ? 1.508 -8.058 -2.521 1.00 92.00 170 PHE A CA 1
ATOM 1335 C C . PHE A 1 170 ? 1.642 -7.642 -3.993 1.00 92.00 170 PHE A C 1
ATOM 1337 O O . PHE A 1 170 ? 0.754 -6.982 -4.535 1.00 92.00 170 PHE A O 1
ATOM 1344 N N . ALA A 1 171 ? 2.715 -8.067 -4.661 1.00 91.25 171 ALA A N 1
ATOM 1345 C CA . ALA A 1 171 ? 3.055 -7.688 -6.0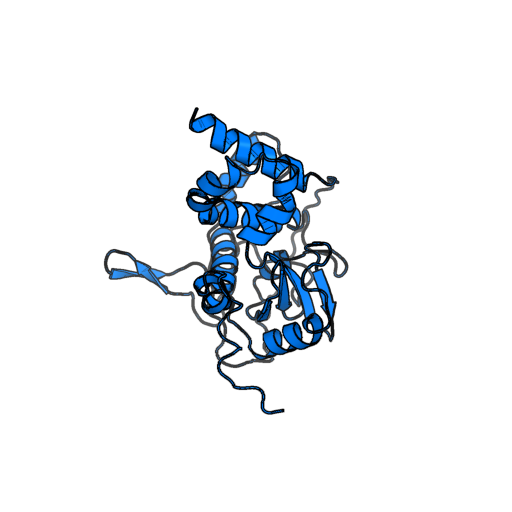33 1.00 91.25 171 ALA A CA 1
ATOM 1346 C C . ALA A 1 171 ? 1.948 -7.975 -7.042 1.00 91.25 171 ALA A C 1
ATOM 1348 O O . ALA A 1 171 ? 1.631 -7.110 -7.848 1.00 91.25 171 ALA A O 1
ATOM 1349 N N . HIS A 1 172 ? 1.323 -9.149 -6.956 1.00 89.38 172 HIS A N 1
ATOM 1350 C CA . HIS A 1 172 ? 0.272 -9.581 -7.882 1.00 89.38 172 HIS A CA 1
ATOM 1351 C C . HIS A 1 172 ? -1.066 -8.858 -7.700 1.00 89.38 172 HIS A C 1
ATOM 1353 O O . HIS A 1 172 ? -1.915 -8.924 -8.587 1.00 89.38 172 HIS A O 1
ATOM 1359 N N . ARG A 1 173 ? -1.287 -8.206 -6.553 1.00 91.62 173 ARG A N 1
ATOM 1360 C CA . ARG A 1 173 ? -2.503 -7.432 -6.324 1.00 91.62 173 ARG A CA 1
ATOM 1361 C C . ARG A 1 173 ? -2.311 -6.039 -6.881 1.00 91.62 173 ARG A C 1
ATOM 1363 O O . ARG A 1 173 ? -1.308 -5.385 -6.602 1.00 91.62 173 ARG A O 1
ATOM 1370 N N . TYR A 1 174 ? -3.301 -5.597 -7.635 1.00 92.81 174 TYR A N 1
ATOM 1371 C CA . TYR A 1 174 ? -3.267 -4.314 -8.314 1.00 92.81 174 TYR A CA 1
ATOM 1372 C C . TYR A 1 174 ? -4.550 -3.505 -8.131 1.00 92.81 174 TYR A C 1
ATOM 1374 O O . TYR A 1 174 ? -4.643 -2.411 -8.667 1.00 92.81 174 TYR A O 1
ATOM 1382 N N . GLU A 1 175 ? -5.526 -3.992 -7.363 1.00 94.06 175 GLU A N 1
ATOM 1383 C CA . GLU A 1 175 ? -6.751 -3.254 -7.058 1.00 94.06 175 GLU A CA 1
ATOM 1384 C C . GLU A 1 175 ? -6.889 -3.003 -5.561 1.00 94.06 175 GLU A C 1
ATOM 1386 O O . GLU A 1 175 ? -6.683 -3.899 -4.740 1.00 94.06 175 GLU A O 1
ATOM 1391 N N . ILE A 1 176 ? -7.270 -1.775 -5.225 1.00 95.19 176 ILE A N 1
ATOM 1392 C CA . ILE A 1 176 ? -7.607 -1.352 -3.869 1.00 95.19 176 ILE A CA 1
ATOM 1393 C C . ILE A 1 176 ? -8.814 -0.420 -3.914 1.00 95.19 176 ILE A C 1
ATOM 1395 O O . ILE A 1 176 ? -8.971 0.368 -4.846 1.00 95.19 176 ILE A O 1
ATOM 1399 N N . GLY A 1 177 ? -9.676 -0.497 -2.909 1.00 94.56 177 GLY A N 1
ATOM 1400 C CA . GLY A 1 177 ? -10.730 0.490 -2.704 1.00 94.56 177 GLY A CA 1
ATOM 1401 C C . GLY A 1 177 ? -10.949 0.711 -1.221 1.00 94.56 177 GLY A C 1
ATOM 1402 O O . GLY A 1 177 ? -11.001 -0.255 -0.458 1.00 94.56 177 GLY A O 1
ATOM 1403 N N . CYS A 1 178 ? -11.046 1.973 -0.811 1.00 93.25 178 CYS A N 1
ATOM 1404 C CA . CYS A 1 178 ? -11.168 2.330 0.594 1.00 93.25 178 CYS A CA 1
ATOM 1405 C C . CYS A 1 178 ? -12.358 3.247 0.851 1.00 93.25 178 CYS A C 1
ATOM 1407 O O . CYS A 1 178 ? -12.703 4.081 0.022 1.00 93.25 178 CYS A O 1
ATOM 1409 N N . TYR A 1 179 ? -12.929 3.128 2.044 1.00 90.50 179 TYR A N 1
ATOM 1410 C CA . TYR A 1 179 ? -13.938 4.030 2.575 1.00 90.50 179 TYR A CA 1
ATOM 1411 C C . TYR A 1 179 ? -13.400 4.723 3.825 1.00 90.50 179 TYR A C 1
ATOM 1413 O O . TYR A 1 179 ? -12.944 4.066 4.764 1.00 90.50 179 TYR A O 1
ATOM 1421 N N . THR A 1 180 ? -13.461 6.051 3.833 1.00 86.44 180 THR A N 1
ATOM 1422 C CA . THR A 1 180 ? -12.843 6.891 4.865 1.00 86.44 180 THR A CA 1
ATOM 1423 C C . THR A 1 180 ? -13.851 7.319 5.921 1.00 86.44 180 THR A C 1
ATOM 1425 O O . THR A 1 180 ? -14.912 7.868 5.621 1.00 86.44 180 THR A O 1
ATOM 1428 N N . LYS A 1 181 ? -13.488 7.104 7.185 1.00 80.56 181 LYS A N 1
ATOM 1429 C CA . LYS A 1 181 ? -14.061 7.755 8.367 1.00 80.56 181 LYS A CA 1
ATOM 1430 C C . LYS A 1 181 ? -13.082 8.830 8.863 1.00 80.56 181 LYS A C 1
ATOM 1432 O O . LYS A 1 181 ? -11.997 9.008 8.324 1.00 80.56 181 LYS A O 1
ATOM 1437 N N . ILE A 1 182 ? -13.456 9.543 9.926 1.00 72.88 182 ILE A N 1
ATOM 1438 C CA . ILE A 1 182 ? -12.677 10.677 10.456 1.00 72.88 182 ILE A CA 1
ATOM 1439 C C . ILE A 1 182 ? -11.240 10.262 10.822 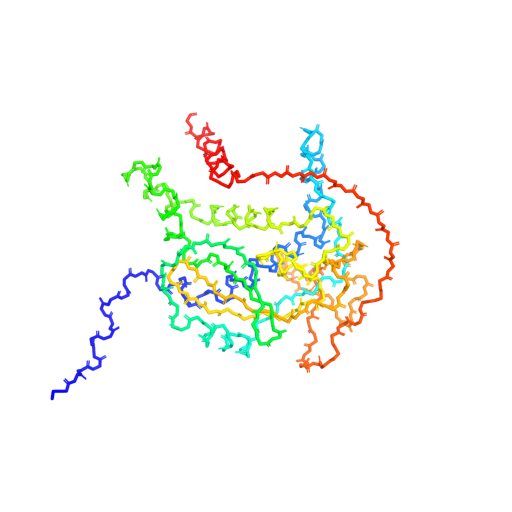1.00 72.88 182 ILE A C 1
ATOM 1441 O O . ILE A 1 182 ? -10.292 10.888 10.358 1.00 72.88 182 ILE A O 1
ATOM 1445 N N . VAL A 1 183 ? -11.067 9.195 11.612 1.00 72.88 183 VAL A N 1
ATOM 1446 C CA . VAL A 1 183 ? -9.741 8.792 12.136 1.00 72.88 183 VAL A CA 1
ATOM 1447 C C . VAL A 1 183 ? -9.136 7.568 11.447 1.00 72.88 183 VAL A C 1
ATOM 1449 O O . VAL A 1 183 ? -8.021 7.168 11.757 1.00 72.88 183 VAL A O 1
ATOM 1452 N N . TYR A 1 184 ? -9.860 6.920 10.543 1.00 81.56 184 TYR A N 1
ATOM 1453 C CA . TYR A 1 184 ? -9.379 5.721 9.862 1.00 81.56 184 TYR A CA 1
ATOM 1454 C C . TYR A 1 184 ? -10.114 5.533 8.547 1.00 81.56 184 TYR A C 1
ATOM 1456 O O . TYR A 1 184 ? -11.248 5.981 8.384 1.00 81.56 184 TYR A O 1
ATOM 1464 N N . SER A 1 185 ? -9.486 4.804 7.649 1.00 87.19 185 SER A N 1
ATOM 1465 C CA . SER A 1 185 ? -10.085 4.293 6.434 1.00 87.19 185 SER A CA 1
ATOM 1466 C C . SER A 1 185 ? -10.113 2.777 6.495 1.00 87.19 185 SER A C 1
ATOM 1468 O O . SER A 1 185 ? -9.240 2.137 7.079 1.00 87.19 185 SER A O 1
ATOM 1470 N N . ILE A 1 186 ? -11.144 2.192 5.907 1.00 91.44 186 ILE A N 1
ATOM 1471 C CA . ILE A 1 186 ? -11.251 0.752 5.713 1.00 91.44 186 ILE A CA 1
ATOM 1472 C C . ILE A 1 186 ? -10.920 0.496 4.259 1.00 91.44 186 ILE A C 1
ATOM 1474 O O . ILE A 1 186 ? -11.619 1.008 3.392 1.00 91.44 186 ILE A O 1
ATOM 1478 N N . CYS A 1 187 ? -9.877 -0.273 3.993 1.00 93.75 187 CYS A N 1
ATOM 1479 C CA . CYS A 1 187 ? -9.451 -0.620 2.645 1.00 93.75 187 CYS A CA 1
ATOM 1480 C C . CYS A 1 187 ? -9.707 -2.096 2.378 1.00 93.75 187 CYS A C 1
ATOM 1482 O O . CYS A 1 187 ? -9.507 -2.914 3.271 1.00 93.75 187 CYS A O 1
ATOM 1484 N N . PHE A 1 188 ? -10.116 -2.427 1.156 1.00 95.94 188 PHE A N 1
ATOM 1485 C CA . PHE A 1 188 ? -10.282 -3.797 0.683 1.00 95.94 188 PHE A CA 1
ATOM 1486 C C . PHE A 1 188 ? -9.412 -4.091 -0.529 1.00 95.94 188 PHE A C 1
ATOM 1488 O O . PHE A 1 188 ? -9.188 -3.228 -1.381 1.00 95.94 188 PHE A O 1
ATOM 1495 N N . MET A 1 189 ? -8.980 -5.347 -0.606 1.00 94.62 189 MET A N 1
ATOM 1496 C CA . MET A 1 189 ? -8.244 -5.940 -1.714 1.00 94.62 189 MET A CA 1
ATOM 1497 C C . MET A 1 189 ? -8.717 -7.377 -1.955 1.00 94.62 189 MET A C 1
ATOM 1499 O O . MET A 1 189 ? -9.318 -8.016 -1.085 1.00 94.62 189 MET A O 1
ATOM 1503 N N . GLU A 1 190 ? -8.415 -7.906 -3.138 1.00 91.31 190 GLU A N 1
ATOM 1504 C CA . GLU A 1 190 ? -8.592 -9.331 -3.417 1.00 91.31 190 GLU A CA 1
ATOM 1505 C C . GLU A 1 190 ? -7.703 -10.213 -2.517 1.00 91.31 190 GLU A C 1
ATOM 1507 O O . GLU A 1 190 ? -6.639 -9.773 -2.072 1.00 91.31 190 GLU A O 1
ATOM 1512 N N . PRO A 1 191 ? -8.094 -11.473 -2.252 1.00 87.44 191 PRO A N 1
ATOM 1513 C CA . PRO A 1 191 ? -7.256 -12.411 -1.511 1.00 87.44 191 PRO A CA 1
ATOM 1514 C C . PRO A 1 191 ? -5.930 -12.695 -2.223 1.00 87.44 191 PRO A C 1
ATOM 1516 O O . PRO A 1 191 ? -5.803 -12.563 -3.440 1.00 87.44 191 PRO A O 1
ATOM 1519 N N . SER A 1 192 ? -4.915 -13.083 -1.441 1.00 84.50 192 SER A N 1
ATOM 1520 C CA . SER A 1 192 ? -3.614 -13.463 -2.004 1.00 84.50 192 SER A CA 1
ATOM 1521 C C . SER A 1 192 ? -3.765 -14.777 -2.755 1.00 84.50 192 SER A C 1
ATOM 1523 O O . SER A 1 192 ? -4.416 -15.694 -2.261 1.00 84.50 192 SER A O 1
ATOM 1525 N N . ARG A 1 193 ? -3.146 -14.874 -3.930 1.00 81.88 193 ARG A N 1
ATOM 1526 C CA . ARG A 1 193 ? -3.108 -16.107 -4.733 1.00 81.88 193 ARG A CA 1
ATOM 1527 C C . ARG A 1 193 ? -1.684 -16.642 -4.915 1.00 81.88 193 ARG A C 1
ATOM 1529 O O . ARG A 1 193 ? -1.491 -17.627 -5.613 1.00 81.88 193 ARG A O 1
ATOM 1536 N N . ASN A 1 194 ? -0.693 -16.014 -4.273 1.00 78.38 194 ASN A N 1
ATOM 1537 C CA . ASN A 1 194 ? 0.735 -16.298 -4.471 1.00 78.38 194 ASN A CA 1
ATOM 1538 C C . ASN A 1 194 ? 1.351 -17.162 -3.353 1.00 78.38 194 ASN A C 1
ATOM 1540 O O . ASN A 1 194 ? 2.499 -16.956 -2.960 1.00 78.38 194 ASN A O 1
ATOM 1544 N N . GLY A 1 195 ? 0.559 -18.064 -2.761 1.00 78.25 195 GLY A N 1
ATOM 1545 C CA . GLY A 1 195 ? 1.027 -19.008 -1.736 1.00 78.25 195 GLY A CA 1
ATOM 1546 C C . GLY A 1 195 ? 1.740 -18.362 -0.542 1.00 78.25 195 GLY A C 1
ATOM 1547 O O . GLY A 1 195 ? 2.693 -18.938 -0.032 1.00 78.25 195 GLY A O 1
ATOM 1548 N N . GLY A 1 196 ? 1.339 -17.146 -0.152 1.00 81.94 196 GLY A N 1
ATOM 1549 C CA . GLY A 1 196 ? 1.921 -16.408 0.975 1.00 81.94 196 GLY A CA 1
ATOM 1550 C C . GLY A 1 196 ? 3.132 -15.524 0.650 1.00 81.94 196 GLY A C 1
ATOM 1551 O O . GLY A 1 196 ? 3.589 -14.787 1.519 1.00 81.94 196 GLY A O 1
ATOM 1552 N N . TYR A 1 197 ? 3.660 -15.520 -0.576 1.00 86.56 197 TYR A N 1
ATOM 1553 C CA . TYR A 1 197 ? 4.761 -14.621 -0.940 1.00 86.56 197 TYR A CA 1
ATOM 1554 C C . TYR A 1 197 ? 4.247 -13.227 -1.308 1.00 86.56 197 TYR A C 1
ATOM 1556 O O . TYR A 1 197 ? 3.451 -13.084 -2.243 1.00 86.56 197 TYR A O 1
ATOM 1564 N N . LEU A 1 198 ? 4.747 -12.192 -0.617 1.00 88.25 198 LEU A N 1
ATOM 1565 C CA . LEU A 1 198 ? 4.443 -10.796 -0.952 1.00 88.25 198 LEU A CA 1
ATOM 1566 C C . LEU A 1 198 ? 4.854 -10.484 -2.396 1.00 88.25 198 LEU A C 1
ATOM 1568 O O . LEU A 1 198 ? 4.059 -9.972 -3.176 1.00 88.25 198 LEU A O 1
ATOM 1572 N N . TYR A 1 199 ? 6.076 -10.843 -2.774 1.00 88.75 199 TYR A N 1
ATOM 1573 C CA . TYR A 1 199 ? 6.643 -10.596 -4.096 1.00 88.75 199 TYR A CA 1
ATOM 1574 C C . TYR A 1 199 ? 7.808 -11.556 -4.361 1.00 88.75 199 TYR A C 1
ATOM 1576 O O . TYR A 1 199 ? 8.277 -12.243 -3.451 1.00 88.75 199 TYR A O 1
ATOM 1584 N N . HIS A 1 200 ? 8.297 -11.586 -5.602 1.00 87.38 200 HIS A N 1
ATOM 1585 C CA . HIS A 1 200 ? 9.522 -12.301 -5.957 1.00 87.38 200 HIS A CA 1
ATOM 1586 C C . HIS A 1 200 ? 10.720 -11.360 -5.917 1.00 87.38 200 HIS A C 1
ATOM 1588 O O . HIS A 1 200 ? 10.645 -10.244 -6.429 1.00 87.38 200 HIS A O 1
ATOM 1594 N N . PHE A 1 201 ? 11.838 -11.813 -5.355 1.00 87.62 201 PHE A N 1
ATOM 1595 C CA . PHE A 1 201 ? 13.094 -11.074 -5.442 1.00 87.62 201 PHE A CA 1
ATOM 1596 C C . PHE A 1 201 ? 13.600 -11.057 -6.884 1.00 87.62 201 PHE A C 1
ATOM 1598 O O . PHE A 1 201 ? 13.665 -12.105 -7.524 1.00 87.62 201 PHE A O 1
ATOM 1605 N N . GLY A 1 202 ? 13.990 -9.888 -7.382 1.00 88.31 202 GLY A N 1
ATOM 1606 C CA . GLY A 1 202 ? 14.535 -9.768 -8.730 1.00 88.31 202 GLY A CA 1
ATOM 1607 C C . GLY A 1 202 ? 14.541 -8.338 -9.246 1.00 88.31 202 GLY A C 1
ATOM 1608 O O . GLY A 1 202 ? 14.232 -7.402 -8.514 1.00 88.31 202 GLY A O 1
ATOM 1609 N N . VAL A 1 203 ? 14.909 -8.191 -10.517 1.00 88.50 203 VAL A N 1
ATOM 1610 C CA . VAL A 1 203 ? 14.943 -6.891 -11.195 1.00 88.50 203 VAL A CA 1
ATOM 1611 C C . VAL A 1 203 ? 13.502 -6.390 -11.400 1.00 88.50 203 VAL A C 1
ATOM 1613 O O . VAL A 1 203 ? 12.656 -7.192 -11.837 1.00 88.50 203 VAL A O 1
ATOM 1616 N N . PRO A 1 204 ? 13.208 -5.111 -11.085 1.00 89.94 204 PRO A N 1
ATOM 1617 C CA . PRO A 1 204 ? 11.928 -4.476 -11.396 1.00 89.94 204 PRO A CA 1
ATOM 1618 C C . PRO A 1 204 ? 11.547 -4.678 -12.858 1.00 89.94 204 PRO A C 1
ATOM 1620 O O . PRO A 1 204 ? 12.415 -4.769 -13.721 1.00 89.94 204 PRO A O 1
ATOM 1623 N N . CYS A 1 205 ? 10.250 -4.806 -13.124 1.00 88.94 205 CYS A N 1
ATOM 1624 C CA . CYS A 1 205 ? 9.703 -4.896 -14.480 1.00 88.94 205 CYS A CA 1
ATOM 1625 C C . CYS A 1 205 ? 10.318 -5.950 -15.433 1.00 88.94 205 CYS A C 1
ATOM 1627 O O . CYS A 1 205 ? 10.120 -5.889 -16.641 1.00 88.94 205 CYS A O 1
ATOM 1629 N N . SER A 1 206 ? 10.997 -6.975 -14.906 1.00 88.00 206 SER A N 1
ATOM 1630 C CA . SER A 1 206 ? 11.649 -8.024 -15.707 1.00 88.00 206 SER A CA 1
ATOM 1631 C C . SER A 1 206 ? 10.691 -8.921 -16.501 1.00 88.00 206 SER A C 1
ATOM 1633 O O . SER A 1 206 ? 11.086 -9.491 -17.515 1.00 88.00 206 SER A O 1
ATOM 1635 N N . ASN A 1 207 ? 9.455 -9.091 -16.030 1.00 86.38 207 ASN A N 1
ATOM 1636 C CA . ASN A 1 207 ? 8.429 -9.931 -16.643 1.00 86.38 207 ASN A CA 1
ATOM 1637 C C . ASN A 1 207 ? 7.012 -9.412 -16.316 1.00 86.38 207 ASN A C 1
ATOM 1639 O O . ASN A 1 207 ? 6.169 -10.142 -15.785 1.00 86.38 207 ASN A O 1
ATOM 1643 N N . CYS A 1 208 ? 6.753 -8.126 -16.574 1.00 86.06 208 CYS A N 1
ATOM 1644 C CA . CYS A 1 208 ? 5.389 -7.597 -16.533 1.00 86.06 208 CYS A CA 1
ATOM 1645 C C . CYS A 1 208 ? 4.570 -8.216 -17.675 1.00 86.06 208 CYS A C 1
ATOM 1647 O O . CYS A 1 208 ? 5.029 -8.243 -18.812 1.00 86.06 208 CYS A O 1
ATOM 1649 N N . SER A 1 209 ? 3.338 -8.665 -17.409 1.00 84.69 209 SER A N 1
ATOM 1650 C CA . SER A 1 209 ? 2.458 -9.178 -18.479 1.00 84.69 209 SER A CA 1
ATOM 1651 C C . SER A 1 209 ? 1.994 -8.086 -19.451 1.00 84.69 209 SER A C 1
ATOM 1653 O O . SER A 1 209 ? 1.513 -8.383 -20.541 1.00 84.69 209 SER A O 1
ATOM 1655 N N . THR A 1 210 ? 2.114 -6.829 -19.029 1.00 86.12 210 THR A N 1
ATOM 1656 C CA . THR A 1 210 ? 1.750 -5.610 -19.749 1.00 86.12 210 THR A CA 1
ATOM 1657 C C . THR A 1 210 ? 3.021 -4.843 -20.137 1.00 86.12 210 THR A C 1
ATOM 1659 O O . THR A 1 210 ? 3.713 -5.221 -21.074 1.00 86.12 210 THR A O 1
ATOM 1662 N N . HIS A 1 211 ? 3.330 -3.762 -19.426 1.00 89.12 211 HIS A N 1
ATOM 1663 C CA . HIS A 1 211 ? 4.509 -2.919 -19.570 1.00 89.12 211 HIS A CA 1
ATOM 1664 C C . HIS A 1 211 ? 4.852 -2.307 -18.206 1.00 89.12 211 HIS A C 1
ATOM 1666 O O . HIS A 1 211 ? 4.027 -2.319 -17.283 1.00 89.12 211 HIS A O 1
ATOM 1672 N N . CYS A 1 212 ? 6.071 -1.794 -18.069 1.00 92.00 212 CYS A N 1
ATOM 1673 C CA . CYS A 1 212 ? 6.460 -1.006 -16.908 1.00 92.00 212 CYS A CA 1
ATOM 1674 C C . CYS A 1 212 ? 5.851 0.401 -16.981 1.00 92.00 212 CYS A C 1
ATOM 1676 O O . CYS A 1 212 ? 5.556 0.891 -18.070 1.00 92.00 212 CYS A O 1
ATOM 1678 N N . GLU A 1 213 ? 5.613 1.047 -15.841 1.00 91.56 213 GLU A N 1
ATOM 1679 C CA . GLU A 1 213 ? 5.162 2.438 -15.834 1.00 91.56 213 GLU A CA 1
ATOM 1680 C C . GLU A 1 213 ? 6.259 3.368 -16.367 1.00 91.56 213 GLU A C 1
ATOM 1682 O O . GLU A 1 213 ? 7.440 3.080 -16.222 1.00 91.56 213 GLU A O 1
ATOM 1687 N N . PHE A 1 214 ? 5.863 4.494 -16.952 1.00 88.12 214 PHE A N 1
ATOM 1688 C CA . PHE A 1 214 ? 6.779 5.542 -17.395 1.00 88.12 214 PHE A CA 1
ATOM 1689 C C . PHE A 1 214 ? 6.397 6.855 -16.716 1.00 88.12 214 PHE A C 1
ATOM 1691 O O . PHE A 1 214 ? 5.207 7.116 -16.503 1.00 88.12 214 PHE A O 1
ATOM 1698 N N . PHE A 1 215 ? 7.386 7.676 -16.379 1.00 82.81 215 PHE A N 1
ATOM 1699 C CA . PHE A 1 215 ? 7.179 9.028 -15.870 1.00 82.81 215 PHE A CA 1
ATOM 1700 C C . PHE A 1 215 ? 8.097 10.013 -16.583 1.00 82.81 215 PHE A C 1
ATOM 1702 O O . PHE A 1 215 ? 9.160 9.650 -17.070 1.00 82.81 215 PHE A O 1
ATOM 1709 N N . GLU A 1 216 ? 7.648 11.256 -16.677 1.00 80.00 216 GLU A N 1
ATOM 1710 C CA . GLU A 1 216 ? 8.444 12.353 -17.215 1.00 80.00 216 GLU A CA 1
ATOM 1711 C C . GLU A 1 216 ? 9.191 13.017 -16.053 1.00 80.00 216 GLU A C 1
ATOM 1713 O O . GLU A 1 216 ? 8.572 13.355 -15.040 1.00 80.00 216 GLU A O 1
ATOM 1718 N N . ASP A 1 217 ? 10.513 13.128 -16.166 1.00 77.44 217 ASP A N 1
ATOM 1719 C CA . ASP A 1 217 ? 11.359 13.801 -15.185 1.00 77.44 217 ASP A CA 1
ATOM 1720 C C . ASP A 1 217 ? 11.218 15.335 -15.275 1.00 77.44 217 ASP A C 1
ATOM 1722 O O . ASP A 1 217 ? 10.597 15.884 -16.190 1.00 77.44 217 ASP A O 1
ATOM 1726 N N . ASP A 1 218 ? 11.830 16.059 -14.333 1.00 77.75 218 ASP A N 1
ATOM 1727 C CA . ASP A 1 218 ? 11.795 17.532 -14.298 1.00 77.75 218 ASP A CA 1
ATOM 1728 C C . ASP A 1 218 ? 12.439 18.195 -15.537 1.00 77.75 218 ASP A C 1
ATOM 1730 O O . ASP A 1 218 ? 12.271 19.396 -15.765 1.00 77.75 218 ASP A O 1
ATOM 1734 N N . ASN A 1 219 ? 13.185 17.432 -16.341 1.00 80.50 219 ASN A N 1
ATOM 1735 C CA . ASN A 1 219 ? 13.846 17.886 -17.561 1.00 80.50 219 ASN A CA 1
ATOM 1736 C C . ASN A 1 219 ? 13.057 17.523 -18.835 1.00 80.50 219 ASN A C 1
ATOM 1738 O O . ASN A 1 219 ? 13.511 17.848 -19.936 1.00 80.50 219 ASN A O 1
ATOM 1742 N N . GLY A 1 220 ? 11.894 16.874 -18.708 1.00 79.12 220 GLY A N 1
ATOM 1743 C CA . GLY A 1 220 ? 11.059 16.432 -19.827 1.00 79.12 220 GLY A CA 1
ATOM 1744 C C . GLY A 1 220 ? 11.494 15.106 -20.468 1.00 79.12 220 GLY A C 1
ATOM 1745 O O . GLY A 1 220 ? 11.025 14.763 -21.557 1.00 79.12 220 GLY A O 1
ATOM 1746 N N . PHE A 1 221 ? 12.415 14.361 -19.851 1.00 83.69 221 PHE A N 1
ATOM 1747 C CA . PHE A 1 221 ? 12.801 13.021 -20.284 1.00 83.69 221 PHE A CA 1
ATOM 1748 C C . PHE A 1 221 ? 11.847 11.976 -19.714 1.00 83.69 221 PHE A C 1
ATOM 1750 O O . PHE A 1 221 ? 11.523 11.975 -18.531 1.00 83.69 221 PHE A O 1
ATOM 1757 N N . ILE A 1 222 ? 11.421 11.046 -20.567 1.00 84.12 222 ILE A N 1
ATOM 1758 C CA . ILE A 1 222 ? 10.595 9.913 -20.155 1.00 84.12 222 ILE A CA 1
ATOM 1759 C C . ILE A 1 222 ? 11.517 8.819 -19.615 1.00 84.12 222 ILE A C 1
ATOM 1761 O O . ILE A 1 222 ? 12.296 8.232 -20.369 1.00 84.12 222 ILE A O 1
ATOM 1765 N N . GLU A 1 223 ? 11.399 8.535 -18.326 1.00 85.94 223 GLU A N 1
ATOM 1766 C CA . GLU A 1 223 ? 12.089 7.447 -17.644 1.00 85.94 223 GLU A CA 1
ATOM 1767 C C . GLU A 1 223 ? 11.139 6.265 -17.412 1.00 85.94 223 GLU A C 1
ATOM 1769 O O . GLU A 1 223 ? 9.937 6.422 -17.171 1.00 85.94 223 GLU A O 1
ATOM 1774 N N . GLU A 1 224 ? 11.687 5.055 -17.516 1.00 85.25 224 GLU A N 1
ATOM 1775 C CA . GLU A 1 224 ? 10.997 3.830 -17.117 1.00 85.25 224 GLU A CA 1
ATOM 1776 C C . GLU A 1 224 ? 11.027 3.713 -15.588 1.00 85.25 224 GLU A C 1
ATOM 1778 O O . GLU A 1 224 ? 12.071 3.890 -14.962 1.00 85.25 224 GLU A O 1
ATOM 1783 N N . GLY A 1 225 ? 9.874 3.439 -14.984 1.00 88.12 225 GLY A N 1
ATOM 1784 C CA . GLY A 1 225 ? 9.739 3.254 -13.546 1.00 88.12 225 GLY A CA 1
ATOM 1785 C C . GLY A 1 225 ? 9.995 1.826 -13.082 1.00 88.12 225 GLY A C 1
ATOM 1786 O O . GLY A 1 225 ? 10.606 1.020 -13.770 1.00 88.12 225 GLY A O 1
ATOM 1787 N N . ASP A 1 226 ? 9.520 1.510 -11.876 1.00 92.06 226 ASP A N 1
ATOM 1788 C CA . ASP A 1 226 ? 9.791 0.218 -11.224 1.00 92.06 226 ASP A CA 1
ATOM 1789 C C . ASP A 1 226 ? 8.545 -0.676 -11.079 1.00 92.06 226 ASP A C 1
ATOM 1791 O O . ASP A 1 226 ? 8.641 -1.817 -10.611 1.00 92.06 226 ASP A O 1
ATOM 1795 N N . LEU A 1 227 ? 7.355 -0.170 -11.431 1.00 93.56 227 LEU A N 1
ATOM 1796 C CA . LEU A 1 227 ? 6.084 -0.879 -11.261 1.00 93.56 227 LEU A CA 1
ATOM 1797 C C . LEU A 1 227 ? 5.474 -1.315 -12.591 1.00 93.56 227 LEU A C 1
ATOM 1799 O O . LEU A 1 227 ? 5.409 -0.542 -13.541 1.00 93.56 227 LEU A O 1
ATOM 1803 N N . CYS A 1 228 ? 4.902 -2.517 -12.624 1.00 94.06 228 CYS A N 1
ATOM 1804 C CA . CYS A 1 228 ? 4.106 -2.980 -13.758 1.00 94.06 228 CYS A CA 1
ATOM 1805 C C . CYS A 1 228 ? 2.763 -2.242 -13.829 1.00 94.06 228 CYS A C 1
ATOM 1807 O O . CYS A 1 228 ? 2.051 -2.122 -12.827 1.00 94.06 228 CYS A O 1
ATOM 1809 N N . VAL A 1 229 ? 2.353 -1.827 -15.023 1.00 93.31 229 VAL A N 1
ATOM 1810 C CA . VAL A 1 229 ? 1.027 -1.244 -15.253 1.00 93.31 229 VAL A CA 1
ATOM 1811 C C . VAL A 1 229 ? -0.043 -2.342 -15.163 1.00 93.31 229 VAL A C 1
ATOM 1813 O O . VAL A 1 229 ? 0.104 -3.390 -15.789 1.00 93.31 229 VAL A O 1
ATOM 1816 N N . PRO A 1 230 ? -1.123 -2.173 -14.382 1.00 89.56 230 PRO A N 1
ATOM 1817 C CA . PRO A 1 230 ? -2.167 -3.190 -14.285 1.00 89.56 230 PRO A CA 1
ATOM 1818 C C . PRO A 1 230 ? -2.893 -3.406 -15.623 1.00 89.56 230 PRO A C 1
ATOM 1820 O O . PRO A 1 230 ? -3.036 -2.459 -16.395 1.00 89.56 230 PRO A O 1
ATOM 1823 N N . PRO A 1 231 ? -3.409 -4.618 -15.898 1.00 84.00 231 PRO A N 1
ATOM 1824 C CA . PRO A 1 231 ? -4.207 -4.874 -17.095 1.00 84.00 231 PRO A CA 1
ATOM 1825 C C . PRO A 1 231 ? -5.506 -4.040 -17.115 1.00 84.00 231 PRO A C 1
ATOM 1827 O O . PRO A 1 231 ? -6.101 -3.747 -16.068 1.00 84.00 231 PRO A O 1
ATOM 1830 N N . GLU A 1 232 ? -5.945 -3.661 -18.323 1.00 71.00 232 GLU A N 1
ATOM 1831 C CA . GLU A 1 232 ? -7.107 -2.782 -18.546 1.00 71.00 232 GLU A CA 1
ATOM 1832 C C . GLU A 1 232 ? -8.445 -3.463 -18.236 1.00 71.00 232 GLU A C 1
ATOM 1834 O O . GLU A 1 232 ? -9.305 -2.881 -17.577 1.00 71.00 232 GLU A O 1
ATOM 1839 N N . THR A 1 233 ? -8.626 -4.711 -18.666 1.00 61.97 233 THR A N 1
ATOM 1840 C CA . THR A 1 233 ? -9.810 -5.503 -18.314 1.00 61.97 233 THR A CA 1
ATOM 1841 C C . THR A 1 233 ? -9.721 -5.982 -16.867 1.00 61.97 233 THR A C 1
ATOM 1843 O O . THR A 1 233 ? -8.636 -6.379 -16.438 1.00 61.97 233 THR A O 1
ATOM 1846 N N . GLU A 1 234 ? -10.857 -6.031 -16.151 1.00 52.75 234 GLU A N 1
ATOM 1847 C CA . GLU A 1 234 ? -11.054 -6.883 -14.962 1.00 52.75 234 GLU A CA 1
ATOM 1848 C C . GLU A 1 234 ? -10.885 -8.348 -15.396 1.00 52.75 234 GLU A C 1
ATOM 1850 O O . GLU A 1 234 ? -11.844 -9.105 -15.552 1.00 52.75 234 GLU A O 1
ATOM 1855 N N . SER A 1 235 ? -9.668 -8.748 -15.753 1.00 41.66 235 SER A N 1
ATOM 1856 C CA . SER A 1 235 ? -9.428 -10.105 -16.176 1.00 41.66 235 SER A CA 1
ATOM 1857 C C . SER A 1 235 ? -9.515 -10.958 -14.917 1.00 41.66 235 SER A C 1
ATOM 1859 O O . SER A 1 235 ? -8.770 -10.796 -13.953 1.00 41.66 235 SER A O 1
ATOM 1861 N N . ASN A 1 236 ? -10.379 -11.968 -14.966 1.00 41.69 236 ASN A N 1
ATOM 1862 C CA . ASN A 1 236 ? -10.281 -13.123 -14.074 1.00 41.69 236 ASN A CA 1
ATOM 1863 C C . ASN A 1 236 ? -8.876 -13.781 -14.127 1.00 41.69 236 ASN A C 1
ATOM 1865 O O . ASN A 1 236 ? -8.569 -14.653 -13.317 1.00 41.69 236 ASN A O 1
ATOM 1869 N N . ALA A 1 237 ? -8.020 -13.357 -15.067 1.00 39.88 237 ALA A N 1
ATOM 1870 C CA . ALA A 1 237 ? -6.594 -13.622 -15.137 1.00 39.88 237 ALA A CA 1
ATOM 1871 C C . ALA A 1 237 ? -5.806 -12.647 -14.244 1.00 39.88 237 ALA A C 1
ATOM 1873 O O . ALA A 1 237 ? -5.135 -11.722 -14.703 1.00 39.88 237 ALA A O 1
ATOM 1874 N N . THR A 1 238 ? -5.842 -12.901 -12.938 1.00 44.06 238 THR A N 1
ATOM 1875 C CA . THR A 1 238 ? -4.745 -12.505 -12.049 1.00 44.06 238 THR A CA 1
ATOM 1876 C C . THR A 1 238 ? -3.434 -12.964 -12.685 1.00 44.06 238 THR A C 1
ATOM 1878 O O . THR A 1 238 ? -3.364 -14.099 -13.158 1.00 44.06 238 THR A O 1
ATOM 1881 N N . ALA A 1 239 ? -2.419 -12.098 -12.734 1.00 44.75 239 ALA A N 1
ATOM 1882 C CA . ALA A 1 239 ? -1.112 -12.460 -13.269 1.00 44.75 239 ALA A CA 1
ATOM 1883 C C . ALA A 1 239 ? -0.625 -13.738 -12.569 1.00 44.75 239 ALA A C 1
ATOM 1885 O O . ALA A 1 239 ? -0.401 -13.740 -11.357 1.00 44.75 239 ALA A O 1
ATOM 1886 N N . ALA A 1 240 ? -0.556 -14.838 -13.319 1.00 39.03 240 ALA A N 1
ATOM 1887 C CA . ALA A 1 240 ? -0.099 -16.119 -12.815 1.00 39.03 240 ALA A CA 1
ATOM 1888 C C . ALA A 1 240 ? 1.387 -15.976 -12.471 1.00 39.03 240 ALA A C 1
ATOM 1890 O O . ALA A 1 240 ? 2.229 -15.872 -13.359 1.00 39.03 240 ALA A O 1
ATOM 1891 N N . LEU A 1 241 ? 1.698 -15.896 -11.180 1.00 45.81 241 LEU A N 1
ATOM 1892 C CA . LEU A 1 241 ? 3.070 -15.946 -10.698 1.00 45.81 241 LEU A CA 1
ATOM 1893 C C . LEU A 1 241 ? 3.425 -17.411 -10.438 1.00 45.81 241 LEU A C 1
ATOM 1895 O O . LEU A 1 241 ? 2.833 -18.064 -9.579 1.00 45.81 241 LEU A O 1
ATOM 1899 N N . GLU A 1 242 ? 4.378 -17.935 -11.206 1.00 40.06 242 GLU A N 1
ATOM 1900 C CA . GLU A 1 242 ? 4.982 -19.241 -10.953 1.00 40.06 242 GLU A CA 1
ATOM 1901 C C . GLU A 1 242 ? 6.054 -19.104 -9.863 1.00 40.06 242 GLU A C 1
ATOM 1903 O O . GLU A 1 242 ? 7.073 -18.432 -10.032 1.00 40.06 242 GLU A O 1
ATOM 1908 N N . VAL A 1 243 ? 5.819 -19.740 -8.714 1.00 41.41 243 VAL A N 1
ATOM 1909 C CA . VAL A 1 243 ? 6.708 -19.669 -7.550 1.00 41.41 243 VAL A CA 1
ATOM 1910 C C . VAL A 1 243 ? 7.908 -20.605 -7.729 1.00 41.41 243 VAL A C 1
ATOM 1912 O O . VAL A 1 243 ? 7.747 -21.824 -7.768 1.00 41.41 243 VAL A O 1
ATOM 1915 N N . LYS A 1 244 ? 9.131 -20.052 -7.740 1.00 36.06 244 LYS A N 1
ATOM 1916 C CA . LYS A 1 244 ? 10.361 -20.793 -7.397 1.00 36.06 244 LYS A CA 1
ATOM 1917 C C . LYS A 1 244 ? 10.768 -20.494 -5.954 1.00 36.06 244 LYS A C 1
ATOM 1919 O O . LYS A 1 244 ? 10.785 -19.347 -5.517 1.00 36.06 244 LYS A O 1
ATOM 1924 N N . GLN A 1 245 ? 11.026 -21.571 -5.222 1.00 37.03 245 GLN A N 1
ATOM 1925 C CA . GLN A 1 245 ? 10.955 -21.675 -3.769 1.00 37.03 245 GLN A CA 1
ATOM 1926 C C . GLN A 1 245 ? 12.360 -21.640 -3.152 1.00 37.03 245 GLN A C 1
ATOM 1928 O O . GLN A 1 245 ? 13.150 -22.543 -3.403 1.00 37.03 245 GLN A O 1
ATOM 1933 N N . GLU A 1 246 ? 12.655 -20.657 -2.300 1.00 34.16 246 GLU A N 1
ATOM 1934 C CA . GLU A 1 246 ? 13.801 -20.710 -1.380 1.00 34.16 246 GLU A CA 1
ATOM 1935 C C . GLU A 1 246 ? 13.340 -20.264 0.016 1.00 34.16 246 GLU A C 1
ATOM 1937 O O . GLU A 1 246 ? 12.799 -19.171 0.191 1.00 34.16 246 GLU A O 1
ATOM 1942 N N . ARG A 1 247 ? 13.475 -21.165 0.998 1.00 30.34 247 ARG A N 1
ATOM 1943 C CA . ARG A 1 247 ? 13.089 -20.981 2.407 1.00 30.34 247 ARG A CA 1
ATOM 1944 C C . ARG A 1 247 ? 14.253 -20.360 3.181 1.00 30.34 247 ARG A C 1
ATOM 1946 O O . ARG A 1 247 ? 15.359 -20.887 3.109 1.00 30.34 247 ARG A O 1
ATOM 1953 N N . ILE A 1 248 ? 13.998 -19.316 3.968 1.00 32.59 248 ILE A N 1
ATOM 1954 C CA . ILE A 1 248 ? 14.909 -18.845 5.022 1.00 32.59 248 ILE A CA 1
ATOM 1955 C C . ILE A 1 248 ? 14.056 -18.543 6.258 1.00 32.59 248 ILE A C 1
ATOM 1957 O O . ILE A 1 248 ? 13.103 -17.780 6.161 1.00 32.59 248 ILE A O 1
ATOM 1961 N N . GLU A 1 249 ? 14.391 -19.183 7.380 1.00 27.77 249 GLU A N 1
ATOM 1962 C CA . GLU A 1 249 ? 13.733 -19.045 8.686 1.00 27.77 249 GLU A CA 1
ATOM 1963 C C . GLU A 1 249 ? 14.359 -17.906 9.511 1.00 27.77 249 GLU A C 1
ATOM 1965 O O . GLU A 1 249 ? 15.586 -17.816 9.620 1.00 27.77 249 GLU A O 1
ATOM 1970 N N . SER A 1 250 ? 13.539 -17.081 10.166 1.00 30.78 250 SER A N 1
ATOM 1971 C CA . SER A 1 250 ? 13.968 -16.118 11.180 1.00 30.78 250 SER A CA 1
ATOM 1972 C C . SER A 1 250 ? 12.924 -15.937 12.290 1.00 30.78 250 SER A C 1
ATOM 1974 O O . SER A 1 250 ? 12.077 -15.046 12.285 1.00 30.78 250 SER A O 1
ATOM 1976 N N . ASN A 1 251 ? 13.070 -16.752 13.336 1.00 26.08 251 ASN A N 1
ATOM 1977 C CA . ASN A 1 251 ? 12.350 -16.590 14.594 1.00 26.08 251 ASN A CA 1
ATOM 1978 C C . ASN A 1 251 ? 12.798 -15.325 15.342 1.00 26.08 251 ASN A C 1
ATOM 1980 O O . ASN A 1 251 ? 13.931 -15.225 15.815 1.00 26.08 251 ASN A O 1
ATOM 1984 N N . GLY A 1 252 ? 11.866 -14.404 15.566 1.00 28.30 252 GLY A N 1
ATOM 1985 C CA . GLY A 1 252 ? 12.017 -13.357 16.570 1.00 28.30 252 GLY A CA 1
ATOM 1986 C C . GLY A 1 252 ? 10.659 -12.803 16.959 1.00 28.30 252 GLY A C 1
ATOM 1987 O O . GLY A 1 252 ? 9.939 -12.305 16.106 1.00 28.30 252 GLY A O 1
ATOM 1988 N N . SER A 1 253 ? 10.288 -12.871 18.234 1.00 31.17 253 SER A N 1
ATOM 1989 C CA . SER A 1 253 ? 9.099 -12.213 18.791 1.00 31.17 253 SER A CA 1
ATOM 1990 C C . SER A 1 253 ? 9.449 -10.775 19.178 1.00 31.17 253 SER A C 1
ATOM 1992 O O . SER A 1 253 ? 10.518 -10.557 19.742 1.00 31.17 253 SER A O 1
ATOM 1994 N N . PHE A 1 254 ? 8.583 -9.798 18.883 1.00 37.66 254 PHE A N 1
ATOM 1995 C CA . PHE A 1 254 ? 8.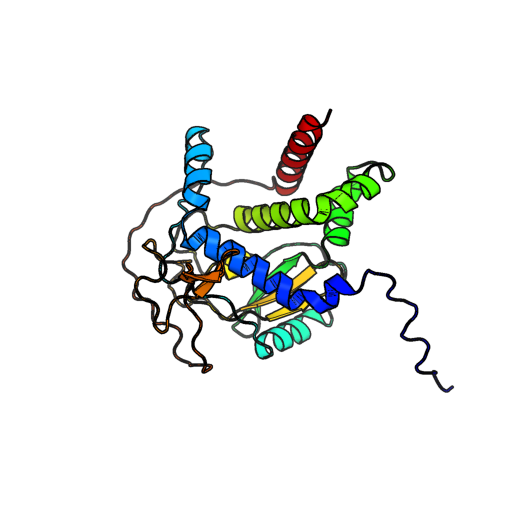697 -8.465 19.485 1.00 37.66 254 PHE A CA 1
ATOM 1996 C C . PHE A 1 254 ? 7.325 -7.866 19.799 1.00 37.66 254 PHE A C 1
ATOM 1998 O O . PHE A 1 254 ? 6.448 -7.788 18.941 1.00 37.66 254 PHE A O 1
ATOM 2005 N N . CYS A 1 255 ? 7.190 -7.472 21.065 1.00 30.62 255 CYS A N 1
ATOM 2006 C CA . CYS A 1 255 ? 6.045 -6.830 21.699 1.00 30.62 255 CYS A CA 1
ATOM 2007 C C . CYS A 1 255 ? 5.767 -5.419 21.163 1.00 30.62 255 CYS A C 1
ATOM 2009 O O . CYS A 1 255 ? 6.670 -4.745 20.699 1.00 30.62 255 CYS A O 1
ATOM 2011 N N . SER A 1 256 ? 4.529 -4.957 21.345 1.00 37.72 256 SER A N 1
ATOM 2012 C CA . SER A 1 256 ? 4.050 -3.572 21.535 1.00 37.72 256 SER A CA 1
ATOM 2013 C C . SER A 1 256 ? 5.112 -2.458 21.779 1.00 37.72 256 SER A C 1
ATOM 2015 O O . SER A 1 256 ? 5.221 -1.942 22.892 1.00 37.72 256 SER A O 1
ATOM 2017 N N . VAL A 1 257 ? 5.863 -2.018 20.754 1.00 39.03 257 VAL A N 1
ATOM 2018 C CA . VAL A 1 257 ? 6.788 -0.848 20.832 1.00 39.03 257 VAL A CA 1
ATOM 2019 C C . VAL A 1 257 ? 6.304 0.372 20.031 1.00 39.03 257 VAL A C 1
ATOM 2021 O O . VAL A 1 257 ? 6.999 1.386 19.970 1.00 39.03 257 VAL A O 1
ATOM 2024 N N . PHE A 1 258 ? 5.111 0.295 19.431 1.00 42.12 258 PHE A N 1
ATOM 2025 C CA . PHE A 1 258 ? 4.565 1.311 18.518 1.00 42.12 258 PHE A CA 1
ATOM 2026 C C . PHE A 1 258 ? 4.612 2.753 19.070 1.00 42.12 258 PHE A C 1
ATOM 2028 O O . PHE A 1 258 ? 5.079 3.637 18.351 1.00 42.12 258 PHE A O 1
ATOM 2035 N N . PRO A 1 259 ? 4.256 3.022 20.346 1.00 43.72 259 PRO A N 1
ATOM 2036 C CA . PRO A 1 259 ? 4.310 4.383 20.881 1.00 43.72 259 PRO A CA 1
ATOM 2037 C C . PRO A 1 259 ? 5.748 4.872 21.111 1.00 43.72 259 PRO A C 1
ATOM 2039 O O . PRO A 1 259 ? 6.059 6.035 20.876 1.00 43.72 259 PRO A O 1
ATOM 2042 N N . LEU A 1 260 ? 6.647 3.985 21.547 1.00 43.22 260 LEU A N 1
ATOM 2043 C CA . LEU A 1 260 ? 8.011 4.342 21.951 1.00 43.22 260 LEU A CA 1
ATOM 2044 C C . LEU A 1 260 ? 8.928 4.605 20.751 1.00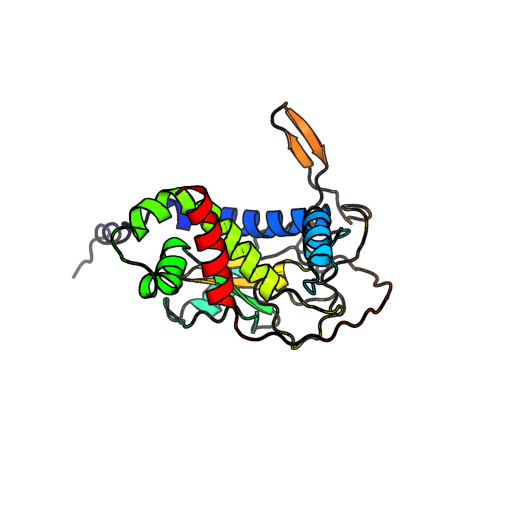 43.22 260 LEU A C 1
ATOM 2046 O O . LEU A 1 260 ? 9.759 5.507 20.815 1.00 43.22 260 LEU A O 1
ATOM 2050 N N . MET A 1 261 ? 8.751 3.873 19.646 1.00 47.09 261 MET A N 1
ATOM 2051 C CA . MET A 1 261 ? 9.484 4.122 18.396 1.00 47.09 261 MET A CA 1
ATOM 2052 C C . MET A 1 261 ? 9.116 5.479 17.787 1.00 47.09 261 MET A C 1
ATOM 2054 O O . MET A 1 261 ? 10.000 6.220 17.358 1.00 47.09 261 MET A O 1
ATOM 2058 N N . LEU A 1 262 ? 7.825 5.833 17.804 1.00 48.94 262 LEU A N 1
ATOM 2059 C CA . LEU A 1 262 ? 7.347 7.123 17.308 1.00 48.94 262 LEU A CA 1
ATOM 2060 C C . LEU A 1 262 ? 7.898 8.280 18.157 1.00 48.94 262 LEU A C 1
ATOM 2062 O O . LEU A 1 262 ? 8.399 9.260 17.613 1.00 48.94 262 LEU A O 1
ATOM 2066 N N . ILE A 1 263 ? 7.880 8.137 19.488 1.00 51.34 263 ILE A N 1
ATOM 2067 C CA . ILE A 1 263 ? 8.439 9.128 20.418 1.00 51.34 263 ILE A CA 1
ATOM 2068 C C . ILE A 1 263 ? 9.953 9.276 20.216 1.00 51.34 263 ILE A C 1
ATOM 2070 O O . ILE A 1 263 ? 10.432 10.398 20.104 1.00 51.34 263 ILE A O 1
ATOM 2074 N N . ALA A 1 264 ? 10.710 8.179 20.107 1.00 48.41 264 ALA A N 1
ATOM 2075 C CA . ALA A 1 264 ? 12.163 8.236 19.928 1.00 48.41 264 ALA A CA 1
ATOM 2076 C C . ALA A 1 264 ? 12.576 8.925 18.611 1.00 48.41 264 ALA A C 1
ATOM 2078 O O . ALA A 1 264 ? 13.535 9.700 18.580 1.00 48.41 264 ALA A O 1
ATOM 2079 N N . LEU A 1 265 ? 11.832 8.692 17.527 1.00 51.25 265 LEU A N 1
ATOM 2080 C CA . LEU A 1 265 ? 12.071 9.334 16.231 1.00 51.25 265 LEU A CA 1
ATOM 2081 C C . LEU A 1 265 ? 11.678 10.819 16.238 1.00 51.25 265 LEU A C 1
ATOM 2083 O O . LEU A 1 265 ? 12.411 11.651 15.710 1.00 51.25 265 LEU A O 1
ATOM 2087 N N . ILE A 1 266 ? 10.578 11.180 16.901 1.00 50.94 266 ILE A N 1
ATOM 2088 C CA . ILE A 1 266 ? 10.171 12.583 17.061 1.00 50.94 266 ILE A CA 1
ATOM 2089 C C . ILE A 1 266 ? 11.161 13.333 17.963 1.00 50.94 266 ILE A C 1
ATOM 2091 O O . ILE A 1 266 ? 11.562 14.446 17.633 1.00 50.94 266 ILE A O 1
ATOM 2095 N N . SER A 1 267 ? 11.626 12.724 19.058 1.00 50.25 267 SER A N 1
ATOM 2096 C CA . SER A 1 267 ? 12.623 13.320 19.955 1.00 50.25 267 SER A CA 1
ATOM 2097 C C . SER A 1 267 ? 13.973 13.535 19.273 1.00 50.25 267 SER A C 1
ATOM 2099 O O . SER A 1 267 ? 14.577 14.585 19.466 1.00 50.25 267 SER A O 1
ATOM 2101 N N . THR A 1 268 ? 14.431 12.597 18.439 1.00 48.56 268 THR A N 1
ATOM 2102 C CA . THR A 1 268 ? 15.679 12.759 17.667 1.00 48.56 268 THR A CA 1
ATOM 2103 C C . THR A 1 268 ? 15.541 13.779 16.538 1.00 48.56 268 THR A C 1
ATOM 2105 O O . THR A 1 268 ? 16.491 14.513 16.262 1.00 48.56 268 THR A O 1
ATOM 2108 N N . CYS A 1 269 ? 14.358 13.888 15.925 1.00 38.41 269 CYS A N 1
ATOM 2109 C CA . CYS A 1 269 ? 14.073 14.942 14.957 1.00 38.41 269 CYS A CA 1
ATOM 2110 C C . CYS A 1 269 ? 14.018 16.324 15.634 1.00 38.41 269 CYS A C 1
ATOM 2112 O O . CYS A 1 269 ? 14.578 17.269 15.096 1.00 38.41 269 CYS A O 1
ATOM 2114 N N . LEU A 1 270 ? 13.440 16.436 16.837 1.00 40.66 270 LEU A N 1
ATOM 2115 C CA . LEU A 1 270 ? 13.391 17.674 17.631 1.00 40.66 270 LEU A CA 1
ATOM 2116 C C . LEU A 1 270 ? 14.760 18.079 18.206 1.00 40.66 270 LEU A C 1
ATOM 2118 O O . LEU A 1 270 ? 15.072 19.265 18.249 1.00 40.66 270 LEU A O 1
ATOM 2122 N N . GLN A 1 271 ? 15.602 17.119 18.606 1.00 41.44 271 GLN A N 1
ATOM 2123 C CA . GLN A 1 271 ? 16.949 17.382 19.138 1.00 41.44 271 GLN A CA 1
ATOM 2124 C C . GLN A 1 271 ? 17.921 17.959 18.106 1.00 41.44 271 GLN A C 1
ATOM 2126 O O . GLN A 1 271 ? 18.902 18.579 18.492 1.00 41.44 271 GLN A O 1
ATOM 2131 N N . LYS A 1 272 ? 17.672 17.780 16.804 1.00 36.56 272 LYS A N 1
ATOM 2132 C CA . LYS A 1 272 ? 18.495 18.397 15.752 1.00 36.56 272 LYS A CA 1
ATOM 2133 C C . LYS A 1 272 ? 18.245 19.898 15.562 1.00 36.56 272 LYS A C 1
ATOM 2135 O O . LYS A 1 272 ? 18.975 20.521 14.797 1.00 36.56 272 LYS A O 1
ATOM 2140 N N . PHE A 1 273 ? 17.235 20.461 16.226 1.00 38.41 273 PHE A N 1
ATOM 2141 C CA . PHE A 1 273 ? 16.827 21.861 16.073 1.00 38.41 273 PHE A CA 1
ATOM 2142 C C . PHE A 1 273 ? 16.851 22.658 17.390 1.00 38.41 273 PHE A C 1
ATOM 2144 O O . PHE A 1 273 ? 16.352 23.783 17.418 1.00 38.41 273 PHE A O 1
ATOM 2151 N N . TYR A 1 274 ? 17.455 22.096 18.446 1.00 36.31 274 TYR A N 1
ATOM 2152 C CA . TYR A 1 274 ? 17.826 22.796 19.681 1.00 36.31 274 TYR A CA 1
ATOM 2153 C C . TYR A 1 274 ? 19.343 22.853 19.846 1.00 36.31 274 TYR A C 1
ATOM 2155 O O . TYR A 1 274 ? 20.008 21.846 19.513 1.00 36.31 274 TYR A O 1
#

Solvent-accessible surface area (backbone atoms only — not comparable to full-atom values): 15940 Å² total; per-residue (Å²): 137,85,82,65,88,76,74,78,73,80,81,71,86,58,78,60,64,65,71,75,43,38,68,58,54,53,45,50,54,49,40,49,54,45,36,39,36,10,69,21,62,52,34,62,58,50,54,56,42,43,74,72,68,46,94,67,61,94,52,54,26,19,22,38,23,34,36,61,43,82,32,70,70,34,20,51,52,20,35,72,70,45,69,88,48,73,59,77,63,85,86,75,51,43,40,49,79,55,96,83,27,36,33,20,39,41,82,29,46,54,74,55,38,47,44,68,72,46,48,87,78,49,66,76,80,65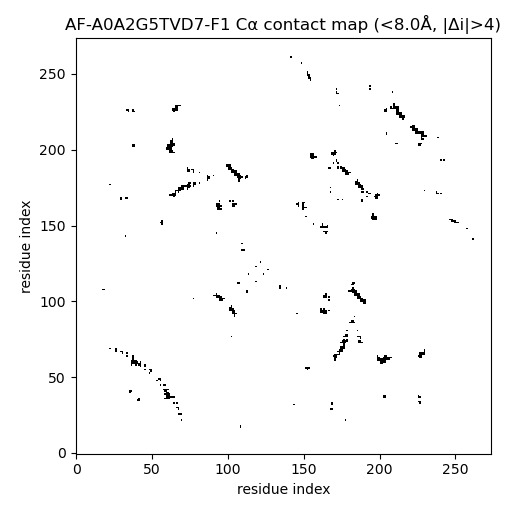,49,57,71,51,40,76,78,39,46,73,60,51,48,56,50,51,52,53,49,54,37,57,74,29,46,71,65,44,59,58,43,61,96,83,63,69,27,15,60,33,64,72,55,28,15,75,53,32,54,36,13,58,29,76,41,62,43,32,20,35,35,27,32,74,59,88,86,55,81,38,43,46,58,47,80,42,60,39,41,74,71,37,95,68,43,57,35,72,47,69,46,101,85,70,49,77,44,79,56,31,29,11,45,61,74,89,62,92,52,92,69,62,71,84,75,83,86,82,90,78,84,62,91,62,93,77,88,82,76,96,48,72,71,59,55,53,50,53,54,51,51,56,60,53,56,75,77,107

pLDDT: mean 70.73, std 20.72, range [24.72, 95.94]

Secondary structure (DSSP, 8-state):
----GGGGSSS--S-THHHHSHHHHHHHHHHHHHHHHHS-HHHHHHHHHHHTT-------PEET-BPPEE-HHHHHHHHHHHTTS-SS------EEEETTEEEEEEE-SHHHHHHHHHTTTS-HHHHHHHHHHHHHHHHHHHHHHHHHHTS-SSSSPPTT---GGGGGG-TT--EEEEEE-SSEEEEEEPPP-STT-S-EES-TTTT-SS-EEEEE-TTS-EEEEEEEPPPSS--S------PPP------------HHHHHHHHHHHHHHTT-

Radius of gyration: 20.12 Å; Cα contacts (8 Å, |Δi|>4): 384; chains: 1; bounding box: 67×47×46 Å

Foldseek 3Di:
DDDDPPVVPPPPPDPCVQVVCVQVVVLCLLQVVLQCQQQVVCVVVVVVVVVVVDLAADTANFAQAARADEDPVQQVVQCVVPVPPDLDDPQPLWWDDDPQWIKAKDWFPVVVQCCVLCVVPDDPPVPPVVCVVCVVVLVSVLSVLSQRVLPDRWPQDDPPRINRCVVSQQRLWHYKHWDHGDGIIMMITHDDPPRRDSGDHDHAQPDAPAGFDWDQDPVRDIDGGRHHYDDPDPDPPRPDDDDDDDGDDDDDDDDDCSSVVSVVVVVVVVVVVD

Sequence (274 aa):
MRIHPLLLLVVIGVKSKGLFDFKTDTLDNFNGGRRLLASGSLRTLTDILRQLKFPIPKVGPASNMYKLKWSAKLEHKAFVYGENKSSFPDLEFQSFKYDGLVGFQWPGVLGEVISKILGPLLPHKVFRDILDSFINILESLLMAIILAVNYPKDLPVADDVNLGATEALFAHRYEIGCYTKIVYSICFMEPSRNGGYLYHFGVPCSNCSTHCEFFEDDNGFIEEGDLCVPPETESNATAALEVKQERIESNGSFCSVFPLMLIALISTCLQKFY

Nearest PDB structures (foldseek):
  3gvj-assembly1_A  TM=1.586E-01  e=1.894E+00  Escherichia phage K1F
  3gvl-assembly1_A  TM=1.582E-01  e=1.894E+00  Escherichia phage K1F